Protein AF-A0A7C7CH87-F1 (afdb_monomer)

Structure (mmCIF, N/CA/C/O backbone):
data_AF-A0A7C7CH87-F1
#
_entry.id   AF-A0A7C7CH87-F1
#
loop_
_atom_site.group_PDB
_atom_site.id
_atom_site.type_symbol
_atom_site.label_atom_id
_atom_site.label_alt_id
_atom_site.label_comp_id
_atom_site.label_asym_id
_atom_site.label_entity_id
_atom_site.label_seq_id
_atom_site.pdbx_PDB_ins_code
_atom_site.Cartn_x
_atom_site.Cartn_y
_atom_site.Cartn_z
_atom_site.occupancy
_atom_site.B_iso_or_equiv
_atom_site.auth_seq_id
_atom_site.auth_comp_id
_atom_site.auth_asym_id
_atom_site.auth_atom_id
_atom_site.pdbx_PDB_model_num
ATOM 1 N N . MET A 1 1 ? 17.790 -65.258 -10.636 1.00 42.16 1 MET A N 1
ATOM 2 C CA . MET A 1 1 ? 18.022 -64.183 -9.643 1.00 42.16 1 MET A CA 1
ATOM 3 C C . MET A 1 1 ? 18.691 -62.997 -10.334 1.00 42.16 1 MET A C 1
ATOM 5 O O . MET A 1 1 ? 19.875 -63.076 -10.627 1.00 42.16 1 MET A O 1
ATOM 9 N N . LYS A 1 2 ? 17.950 -61.930 -10.667 1.00 38.91 2 LYS A N 1
ATOM 10 C CA . LYS A 1 2 ? 18.517 -60.692 -11.235 1.00 38.91 2 LYS A CA 1
ATOM 11 C C . LYS A 1 2 ? 18.411 -59.593 -10.176 1.00 38.91 2 LYS A C 1
ATOM 13 O O . LYS A 1 2 ? 17.308 -59.263 -9.758 1.00 38.91 2 LYS A O 1
ATOM 18 N N . LYS A 1 3 ? 19.553 -59.081 -9.706 1.00 49.84 3 LYS A N 1
ATOM 19 C CA . LYS A 1 3 ? 19.627 -57.910 -8.820 1.00 49.84 3 LYS A CA 1
ATOM 20 C C . LYS A 1 3 ? 19.428 -56.664 -9.683 1.00 49.84 3 LYS A C 1
ATOM 22 O O . LYS A 1 3 ? 20.329 -56.296 -10.434 1.00 49.84 3 LYS A O 1
ATOM 27 N N . THR A 1 4 ? 18.257 -56.045 -9.619 1.00 50.91 4 THR A N 1
ATOM 28 C CA . THR A 1 4 ? 17.998 -54.772 -10.298 1.00 50.91 4 THR A CA 1
ATOM 29 C C . THR A 1 4 ? 18.663 -53.663 -9.488 1.00 50.91 4 THR A C 1
ATOM 31 O O . THR A 1 4 ? 18.301 -53.424 -8.338 1.00 50.91 4 THR A O 1
ATOM 34 N N . LYS A 1 5 ? 19.690 -53.025 -10.059 1.00 54.84 5 LYS A N 1
ATOM 35 C CA . LYS A 1 5 ? 20.296 -51.816 -9.494 1.00 54.84 5 LYS A CA 1
ATOM 36 C C . LYS A 1 5 ? 19.242 -50.710 -9.525 1.00 54.84 5 LYS A C 1
ATOM 38 O O . LYS A 1 5 ? 18.715 -50.409 -10.594 1.00 54.84 5 LYS A O 1
ATOM 43 N N . LEU A 1 6 ? 18.936 -50.132 -8.367 1.00 46.44 6 LEU A N 1
ATOM 44 C CA . LEU A 1 6 ? 18.122 -48.925 -8.280 1.00 46.44 6 LEU A CA 1
ATOM 45 C C . LEU A 1 6 ? 18.835 -47.815 -9.086 1.00 46.44 6 LEU A C 1
ATOM 47 O O . LEU A 1 6 ? 20.036 -47.615 -8.875 1.00 46.44 6 LEU A O 1
ATOM 51 N N . PRO A 1 7 ? 18.176 -47.142 -10.044 1.00 47.69 7 PRO A N 1
ATOM 52 C CA . PRO A 1 7 ? 18.834 -46.135 -10.866 1.00 47.69 7 PRO A CA 1
ATOM 53 C C . PRO A 1 7 ? 19.213 -44.924 -10.004 1.00 47.69 7 PRO A C 1
ATOM 55 O O . PRO A 1 7 ? 18.373 -44.355 -9.311 1.00 47.69 7 PRO A O 1
ATOM 58 N N . LEU A 1 8 ? 20.484 -44.518 -10.092 1.00 49.53 8 LEU A N 1
ATOM 59 C CA . LEU A 1 8 ? 21.119 -43.395 -9.381 1.00 49.53 8 LEU A CA 1
ATOM 60 C C . LEU A 1 8 ? 20.347 -42.060 -9.509 1.00 49.53 8 LEU A C 1
ATOM 62 O O . LEU A 1 8 ? 20.481 -41.175 -8.673 1.00 49.53 8 LEU A O 1
ATOM 66 N N . ILE A 1 9 ? 19.490 -41.944 -10.525 1.00 46.78 9 ILE A N 1
ATOM 67 C CA . ILE A 1 9 ? 18.641 -40.779 -10.802 1.00 46.78 9 ILE A CA 1
ATOM 68 C C . ILE A 1 9 ? 17.513 -40.629 -9.760 1.00 46.78 9 ILE A C 1
ATOM 70 O O . ILE A 1 9 ? 17.134 -39.509 -9.431 1.00 46.78 9 ILE A O 1
ATOM 74 N N . LEU A 1 10 ? 17.022 -41.724 -9.164 1.00 38.44 10 LEU A N 1
ATOM 75 C CA . LEU A 1 10 ? 15.921 -41.665 -8.190 1.00 38.44 10 LEU A CA 1
ATOM 76 C C . LEU A 1 10 ? 16.370 -41.129 -6.816 1.00 38.44 10 LEU A C 1
ATOM 78 O O . LEU A 1 10 ? 15.575 -40.534 -6.094 1.00 38.44 10 LEU A O 1
ATOM 82 N N . ALA A 1 11 ? 17.655 -41.273 -6.478 1.00 41.97 11 ALA A N 1
ATOM 83 C CA . ALA A 1 11 ? 18.225 -40.709 -5.253 1.00 41.97 11 ALA A CA 1
ATOM 84 C C . ALA A 1 11 ? 18.410 -39.180 -5.338 1.00 41.97 11 ALA A C 1
ATOM 86 O O . ALA A 1 11 ? 18.339 -38.499 -4.320 1.00 41.97 11 ALA A O 1
ATOM 87 N N . PHE A 1 12 ? 18.591 -38.631 -6.545 1.00 39.59 12 PHE A N 1
ATOM 88 C CA . PHE A 1 12 ? 18.795 -37.192 -6.750 1.00 39.59 12 PHE A CA 1
ATOM 89 C C . PHE A 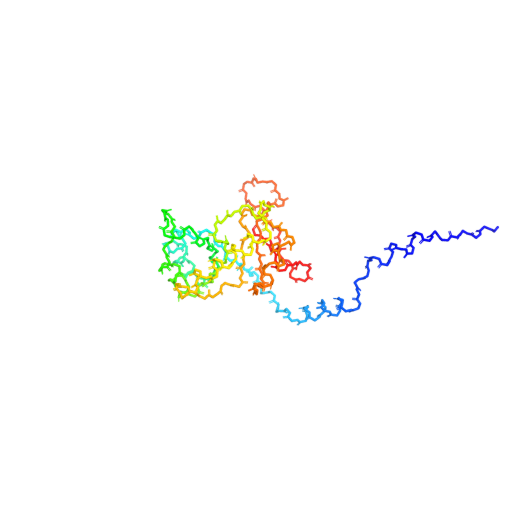1 12 ? 17.487 -36.384 -6.688 1.00 39.59 12 PHE A C 1
ATOM 91 O O . PHE A 1 12 ? 17.498 -35.226 -6.283 1.00 39.59 12 PHE A O 1
ATOM 98 N N . VAL A 1 13 ? 16.348 -37.002 -7.021 1.00 38.12 13 VAL A N 1
ATOM 99 C CA . VAL A 1 13 ? 15.024 -36.352 -6.962 1.00 38.12 13 VAL A CA 1
ATOM 100 C C . VAL A 1 13 ? 14.476 -36.291 -5.528 1.00 38.12 13 VAL A C 1
ATOM 102 O O . VAL A 1 13 ? 13.813 -35.325 -5.167 1.00 38.12 13 VAL A O 1
ATOM 105 N N . MET A 1 14 ? 14.821 -37.254 -4.665 1.00 36.00 14 MET A N 1
ATOM 106 C CA . MET A 1 14 ? 14.420 -37.239 -3.247 1.00 36.00 14 MET A CA 1
ATOM 107 C C . MET A 1 14 ? 15.170 -36.190 -2.406 1.00 36.00 14 MET A C 1
ATOM 109 O O . MET A 1 14 ? 14.671 -35.776 -1.364 1.00 36.00 14 MET A O 1
ATOM 113 N N . ALA A 1 15 ? 16.336 -35.719 -2.863 1.00 40.00 15 ALA A N 1
ATOM 114 C CA . ALA A 1 15 ? 17.114 -34.686 -2.173 1.00 40.00 15 ALA A CA 1
ATOM 115 C C . ALA A 1 15 ? 16.585 -33.255 -2.399 1.00 40.00 15 ALA A C 1
ATOM 117 O O . ALA A 1 15 ? 16.956 -32.347 -1.663 1.00 40.00 15 ALA A O 1
ATOM 118 N N . TYR A 1 16 ? 15.710 -33.045 -3.388 1.00 39.44 16 TYR A N 1
ATOM 119 C CA . TYR A 1 16 ? 15.168 -31.721 -3.724 1.00 39.44 16 TYR A CA 1
ATOM 120 C C . TYR A 1 16 ? 13.834 -31.387 -3.040 1.00 39.44 16 TYR A C 1
ATOM 122 O O . TYR A 1 16 ? 13.317 -30.288 -3.220 1.00 39.44 16 TYR A O 1
ATOM 130 N N . LEU A 1 17 ? 13.279 -32.308 -2.247 1.00 47.75 17 LEU A N 1
ATOM 131 C CA . LEU A 1 17 ? 11.942 -32.179 -1.650 1.00 47.75 17 LEU A CA 1
ATOM 132 C C . LEU A 1 17 ? 11.926 -32.157 -0.118 1.00 47.75 17 LEU A C 1
ATOM 134 O O . LEU A 1 17 ? 10.858 -32.247 0.481 1.00 47.75 17 LEU A O 1
ATOM 138 N N . GLN A 1 18 ? 13.079 -32.000 0.533 1.00 52.28 18 GLN A N 1
ATOM 139 C CA . GLN A 1 18 ? 13.126 -31.769 1.974 1.00 52.28 18 GLN A CA 1
ATOM 140 C C . GLN A 1 18 ? 13.708 -30.387 2.243 1.00 52.28 18 GLN A C 1
ATOM 142 O O . GLN A 1 18 ? 14.873 -30.122 1.948 1.00 52.28 18 GLN A O 1
ATOM 147 N N . ALA A 1 19 ? 12.872 -29.498 2.787 1.00 57.41 19 ALA A N 1
ATOM 148 C CA . ALA A 1 19 ? 13.335 -28.251 3.374 1.00 57.41 19 ALA A CA 1
ATOM 149 C C . ALA A 1 19 ? 14.475 -28.566 4.352 1.00 57.41 19 ALA A C 1
ATOM 151 O O . ALA A 1 19 ? 14.401 -29.536 5.112 1.00 57.41 19 ALA A O 1
ATOM 152 N N . SER A 1 20 ? 15.544 -27.770 4.323 1.00 71.25 20 SER A N 1
ATOM 153 C CA . SER A 1 20 ? 16.646 -27.963 5.265 1.00 71.25 20 SER A CA 1
ATOM 154 C C . SER A 1 20 ? 16.129 -27.843 6.710 1.00 71.25 20 SER A C 1
ATOM 156 O O . SER A 1 20 ? 15.155 -27.124 6.946 1.00 71.25 20 SER A O 1
ATOM 158 N N . PRO A 1 21 ? 16.773 -28.481 7.702 1.00 71.25 21 PRO A N 1
ATOM 159 C CA . PRO A 1 21 ? 16.355 -28.386 9.104 1.00 71.25 21 PRO A CA 1
ATOM 160 C C . PRO A 1 21 ? 16.188 -26.938 9.592 1.00 71.25 21 PRO A C 1
ATOM 162 O O . PRO A 1 21 ? 15.272 -26.643 10.350 1.00 71.25 21 PRO A O 1
ATOM 165 N N . ALA A 1 22 ? 17.014 -26.017 9.083 1.00 65.69 22 ALA A N 1
ATOM 166 C CA . ALA A 1 22 ? 16.913 -24.587 9.362 1.00 65.69 22 ALA A CA 1
ATOM 167 C C . ALA A 1 22 ? 15.650 -23.939 8.763 1.00 65.69 22 ALA A C 1
ATOM 169 O O . ALA A 1 22 ? 15.033 -23.092 9.401 1.00 65.69 22 ALA A O 1
ATOM 170 N N . GLN A 1 23 ? 15.237 -24.344 7.558 1.00 61.28 23 GLN A N 1
ATOM 171 C CA . GLN A 1 23 ? 13.994 -23.872 6.935 1.00 61.28 23 GLN A CA 1
ATOM 172 C C . GLN A 1 23 ? 12.760 -24.442 7.641 1.00 61.28 23 GLN A C 1
ATOM 174 O O . GLN A 1 23 ? 11.804 -23.709 7.871 1.00 61.28 23 GLN A O 1
ATOM 179 N N . ALA A 1 24 ? 12.798 -25.720 8.030 1.00 61.78 24 ALA A N 1
ATOM 180 C CA . ALA A 1 24 ? 11.724 -26.347 8.797 1.00 61.78 24 ALA A CA 1
ATOM 181 C C . ALA A 1 24 ? 11.551 -25.680 10.172 1.00 61.78 24 ALA A C 1
ATOM 183 O O . ALA A 1 24 ? 10.433 -25.338 10.546 1.00 61.78 24 ALA A O 1
ATOM 184 N N . GLN A 1 25 ? 12.653 -25.411 10.879 1.00 62.66 25 GLN A N 1
ATOM 185 C CA . GLN A 1 25 ? 12.626 -24.714 12.165 1.00 62.66 25 GLN A CA 1
ATOM 186 C C . GLN A 1 25 ? 12.144 -23.261 12.029 1.00 62.66 25 GLN A C 1
ATOM 188 O O . GLN A 1 25 ? 11.299 -22.829 12.807 1.00 62.66 25 GLN A O 1
ATOM 193 N N . ALA A 1 26 ? 12.615 -22.517 11.021 1.00 62.78 26 ALA A N 1
ATOM 194 C CA . ALA A 1 26 ? 12.157 -21.149 10.769 1.00 62.78 26 ALA A CA 1
ATOM 195 C C . ALA A 1 26 ? 10.657 -21.091 10.431 1.00 62.78 26 ALA A C 1
ATOM 197 O O . ALA A 1 26 ? 9.952 -20.179 10.864 1.00 62.78 26 ALA A O 1
ATOM 198 N N . GLN A 1 27 ? 10.149 -22.078 9.690 1.00 58.97 27 GLN A N 1
ATOM 199 C CA . GLN A 1 27 ? 8.726 -22.188 9.384 1.00 58.97 27 GLN A CA 1
ATOM 200 C C . GLN A 1 27 ? 7.904 -22.574 10.619 1.00 58.97 27 GLN A C 1
ATOM 202 O O . GLN A 1 27 ? 6.835 -22.010 10.833 1.00 58.97 27 GLN A O 1
ATOM 207 N N . GLU A 1 28 ? 8.414 -23.459 11.475 1.00 61.34 28 GLU A N 1
ATOM 208 C CA . GLU A 1 28 ? 7.763 -23.827 12.734 1.00 61.34 28 GLU A CA 1
ATOM 209 C C . GLU A 1 28 ? 7.730 -22.659 13.739 1.00 61.34 28 GLU A C 1
ATOM 211 O O . GLU A 1 28 ? 6.712 -22.434 14.394 1.00 61.34 28 GLU A O 1
ATOM 216 N N . GLU A 1 29 ? 8.801 -21.866 13.838 1.00 64.75 29 GLU A N 1
ATOM 217 C CA . GLU A 1 29 ? 8.832 -20.648 14.660 1.00 64.75 29 GLU A CA 1
ATOM 218 C C . GLU A 1 29 ? 7.897 -19.563 14.113 1.00 64.75 29 GLU A C 1
ATOM 220 O O . GLU A 1 29 ? 7.154 -18.948 14.883 1.00 64.75 29 GLU A O 1
ATOM 225 N N . LYS A 1 30 ? 7.850 -19.379 12.785 1.00 66.06 30 LYS A N 1
ATOM 226 C CA . LYS A 1 30 ? 6.864 -18.505 12.131 1.00 66.06 30 LYS A CA 1
ATOM 227 C C . LYS A 1 30 ? 5.440 -18.945 12.482 1.00 66.06 30 LYS A C 1
ATOM 229 O O . LYS A 1 30 ? 4.626 -18.106 12.852 1.00 66.06 30 LYS A O 1
ATOM 234 N N . GLN A 1 31 ? 5.162 -20.250 12.440 1.00 61.56 31 GLN A N 1
ATOM 235 C CA . GLN A 1 31 ? 3.856 -20.830 12.763 1.00 61.56 31 GLN A CA 1
ATOM 236 C C . GLN A 1 31 ? 3.458 -20.624 14.235 1.00 61.56 31 GLN A C 1
ATOM 238 O O . GLN A 1 31 ? 2.291 -20.354 14.517 1.00 61.56 31 GLN A O 1
ATOM 243 N N . LYS A 1 32 ? 4.412 -20.742 15.171 1.00 66.38 32 LYS A N 1
ATOM 244 C CA . LYS A 1 32 ? 4.184 -20.561 16.618 1.00 66.38 32 LYS A CA 1
ATOM 245 C C . LYS A 1 32 ? 3.830 -19.121 17.000 1.00 66.38 32 LYS A C 1
ATOM 247 O O . LYS A 1 32 ? 3.174 -18.924 18.018 1.00 66.38 32 LYS A O 1
ATOM 252 N N . ASN A 1 33 ? 4.216 -18.145 16.179 1.00 75.50 33 ASN A N 1
ATOM 253 C CA . ASN A 1 33 ? 3.981 -16.722 16.431 1.00 75.50 33 ASN A CA 1
ATOM 254 C C . ASN A 1 33 ? 2.712 -16.164 15.761 1.00 75.50 33 ASN A C 1
ATOM 256 O O . ASN A 1 33 ? 2.423 -14.977 15.912 1.00 75.50 33 ASN A O 1
ATOM 260 N N . LEU A 1 34 ? 1.944 -16.981 15.028 1.00 80.12 34 LEU A N 1
ATOM 261 C CA . LEU A 1 34 ? 0.688 -16.530 14.429 1.00 80.12 34 LEU A CA 1
ATOM 262 C C . LEU A 1 34 ? -0.437 -16.520 15.465 1.00 80.12 34 LEU A C 1
ATOM 264 O O . LEU A 1 34 ? -0.713 -17.524 16.122 1.00 80.12 34 LEU A O 1
ATOM 268 N N . LEU A 1 35 ? -1.135 -15.391 15.556 1.00 83.31 35 LEU A N 1
ATOM 269 C CA . LEU A 1 35 ? -2.390 -15.311 16.295 1.00 83.31 35 LEU A CA 1
ATOM 270 C C . LEU A 1 35 ? -3.484 -16.108 15.561 1.00 83.31 35 LEU A C 1
ATOM 272 O O . LEU A 1 35 ? -3.463 -16.192 14.329 1.00 83.31 35 LEU A O 1
ATOM 276 N N . PRO A 1 36 ? -4.454 -16.694 16.287 1.00 84.69 36 PRO A N 1
ATOM 277 C CA . PRO A 1 36 ? -5.611 -17.310 15.652 1.00 84.69 36 PRO A CA 1
ATOM 278 C C . PRO A 1 36 ? -6.384 -16.258 14.848 1.00 84.69 36 PRO A C 1
ATOM 280 O O . PRO A 1 36 ? -6.648 -15.164 15.347 1.00 84.69 36 PRO A O 1
ATOM 283 N N . ILE A 1 37 ? -6.760 -16.599 13.612 1.00 83.69 37 ILE A N 1
ATOM 284 C CA . ILE A 1 37 ? -7.651 -15.760 12.804 1.00 83.69 37 ILE A CA 1
ATOM 285 C C . ILE A 1 37 ? -9.038 -15.800 13.459 1.00 83.69 37 ILE A C 1
ATOM 287 O O . ILE A 1 37 ? -9.578 -16.897 13.623 1.00 83.69 37 ILE A O 1
ATOM 291 N N . PRO A 1 38 ? -9.623 -14.653 13.844 1.00 87.12 38 PRO A N 1
ATOM 292 C CA . PRO A 1 38 ? -10.972 -14.618 14.388 1.00 87.12 38 PRO A CA 1
ATOM 293 C C . PRO A 1 38 ? -12.008 -15.159 13.400 1.00 87.12 38 PRO A C 1
ATOM 295 O O . PRO A 1 38 ? -11.918 -14.924 12.191 1.00 87.12 38 PRO A O 1
ATOM 298 N N . ASP A 1 39 ? -13.037 -15.822 13.926 1.00 85.81 39 ASP A N 1
ATOM 299 C CA . ASP A 1 39 ? -14.167 -16.271 13.117 1.00 85.81 39 ASP A CA 1
ATOM 300 C C . ASP A 1 39 ? -14.799 -15.092 12.369 1.00 85.81 39 ASP A C 1
ATOM 302 O O . ASP A 1 39 ? -15.109 -14.054 12.958 1.00 85.81 39 ASP A O 1
ATOM 306 N N . LYS A 1 40 ? -15.036 -15.283 11.064 1.00 83.50 40 LYS A N 1
ATOM 307 C CA . LYS A 1 40 ? -15.656 -14.289 10.169 1.00 83.50 40 LYS A CA 1
ATOM 308 C C . LYS A 1 40 ? -14.872 -12.972 10.064 1.00 83.50 40 LYS A C 1
ATOM 310 O O . LYS A 1 40 ? -15.474 -11.927 9.812 1.00 83.50 40 LYS A O 1
ATOM 315 N N . LEU A 1 41 ? -13.548 -13.007 10.240 1.00 86.44 41 LEU A N 1
ATOM 316 C CA . LEU A 1 41 ? -12.699 -11.857 9.940 1.00 86.44 41 LEU A CA 1
ATOM 317 C C . LEU A 1 41 ? -12.836 -11.471 8.460 1.00 86.44 41 LEU A C 1
ATOM 319 O O . LEU A 1 41 ? -12.702 -12.311 7.573 1.00 86.44 41 LEU A O 1
ATOM 323 N N . VAL A 1 42 ? -13.049 -10.181 8.215 1.00 87.69 42 VAL A N 1
ATOM 324 C CA . VAL A 1 42 ? -12.972 -9.563 6.890 1.00 87.69 42 VAL A CA 1
ATOM 325 C C . VAL A 1 42 ? -11.969 -8.418 6.941 1.00 87.69 42 VAL A C 1
ATOM 327 O O . VAL A 1 42 ? -11.924 -7.676 7.923 1.00 87.69 42 VAL A O 1
ATOM 330 N N . VAL A 1 43 ? -11.168 -8.279 5.888 1.00 90.88 43 VAL A N 1
ATOM 331 C CA . VAL A 1 43 ? -10.262 -7.143 5.697 1.00 90.88 43 VAL A CA 1
ATOM 332 C C . VAL A 1 43 ? -10.813 -6.321 4.542 1.00 90.88 43 VAL A C 1
ATOM 334 O O . VAL A 1 43 ? -11.048 -6.854 3.461 1.00 90.88 43 VAL A O 1
ATOM 337 N N . LEU A 1 44 ? -11.079 -5.042 4.793 1.00 95.62 44 LEU A N 1
ATOM 338 C CA . LEU A 1 44 ? -11.642 -4.125 3.807 1.00 95.62 44 LEU A CA 1
ATOM 339 C C . LEU A 1 44 ? -10.523 -3.240 3.274 1.00 95.62 44 LEU A C 1
ATOM 341 O O . LEU A 1 44 ? -9.866 -2.543 4.049 1.00 95.62 44 LEU A O 1
ATOM 345 N N . THR A 1 45 ? -10.315 -3.273 1.963 1.00 96.00 45 THR A N 1
ATOM 346 C CA . THR A 1 45 ? -9.248 -2.515 1.312 1.00 96.00 45 THR A CA 1
ATOM 347 C C . THR A 1 45 ? -9.785 -1.743 0.120 1.00 96.00 45 THR A C 1
ATOM 349 O O . THR A 1 45 ? -10.640 -2.249 -0.605 1.00 96.00 45 THR A O 1
ATOM 352 N N . PHE A 1 46 ? -9.272 -0.537 -0.090 1.00 97.88 46 PHE A N 1
ATOM 353 C CA . PHE A 1 46 ? -9.671 0.352 -1.179 1.00 97.88 46 PHE A CA 1
ATOM 354 C C . PHE A 1 46 ? -8.427 0.927 -1.836 1.00 97.88 46 PHE A C 1
ATOM 356 O O . PHE A 1 46 ? -7.471 1.257 -1.136 1.00 97.88 46 PHE A O 1
ATOM 363 N N . ASP A 1 47 ? -8.451 1.060 -3.155 1.00 97.81 47 ASP A N 1
ATOM 364 C CA . ASP A 1 47 ? -7.270 1.422 -3.933 1.00 97.81 47 ASP A CA 1
ATOM 365 C C . ASP A 1 47 ? -7.352 2.833 -4.509 1.00 97.81 47 ASP A C 1
ATOM 367 O O . ASP A 1 47 ? -8.415 3.451 -4.597 1.00 97.81 47 ASP A O 1
ATOM 371 N N . ASP A 1 48 ? -6.197 3.299 -4.970 1.00 98.06 48 ASP A N 1
ATOM 372 C CA . ASP A 1 48 ? -5.955 4.486 -5.785 1.00 98.06 48 ASP A CA 1
ATOM 373 C C . ASP A 1 48 ? -6.087 5.853 -5.105 1.00 98.06 48 ASP A C 1
ATOM 375 O O . ASP A 1 48 ? -5.579 6.840 -5.645 1.00 98.06 48 ASP A O 1
ATOM 379 N N . GLY A 1 49 ? -6.747 5.953 -3.950 1.00 98.25 49 GLY A N 1
ATOM 380 C CA . GLY A 1 49 ? -6.973 7.232 -3.267 1.00 98.25 49 GLY A CA 1
ATOM 381 C C . GLY A 1 49 ? -8.027 8.094 -3.967 1.00 98.25 49 GLY A C 1
ATOM 382 O O . GLY A 1 49 ? -7.773 9.236 -4.368 1.00 98.25 49 GLY A O 1
ATOM 383 N N . ASN A 1 50 ? -9.224 7.540 -4.136 1.00 98.69 50 ASN A N 1
ATOM 384 C CA . ASN A 1 50 ? -10.373 8.213 -4.738 1.00 98.69 50 ASN A CA 1
ATOM 385 C C . ASN A 1 50 ? -11.024 9.194 -3.752 1.00 98.69 50 ASN A C 1
ATOM 387 O O . ASN A 1 50 ? -11.102 8.924 -2.559 1.00 98.69 50 ASN A O 1
ATOM 391 N N . VAL A 1 51 ? -11.609 10.300 -4.229 1.00 98.44 51 VAL A N 1
ATOM 392 C CA . VAL A 1 51 ? -12.364 11.227 -3.346 1.00 98.44 51 VAL A CA 1
ATOM 393 C C . VAL A 1 51 ? -13.507 10.523 -2.595 1.00 98.44 51 VAL A C 1
ATOM 395 O O . VAL A 1 51 ? -13.855 10.907 -1.473 1.00 98.44 51 VAL A O 1
ATOM 398 N N . SER A 1 52 ? -14.088 9.471 -3.180 1.00 98.62 52 SER A N 1
ATOM 399 C CA . SER A 1 52 ? -15.112 8.637 -2.537 1.00 98.62 52 SER A CA 1
ATOM 400 C C . SER A 1 52 ? -14.620 7.948 -1.265 1.00 98.62 52 SER A C 1
ATOM 402 O O . SER A 1 52 ? -15.433 7.695 -0.377 1.00 98.62 52 SER A O 1
ATOM 404 N N . ASP A 1 53 ? -13.316 7.691 -1.146 1.00 98.62 53 ASP A N 1
ATOM 405 C CA . ASP A 1 53 ? -12.721 6.994 -0.004 1.00 98.62 53 ASP A CA 1
ATOM 406 C C . ASP A 1 53 ? -12.976 7.767 1.290 1.00 98.62 53 ASP A C 1
ATOM 408 O O . ASP A 1 53 ? -13.432 7.196 2.280 1.00 98.62 53 ASP A O 1
ATOM 412 N N . LEU A 1 54 ? -12.800 9.090 1.253 1.00 98.62 54 LEU A N 1
ATOM 413 C CA . LEU A 1 54 ? -13.108 9.963 2.383 1.00 98.62 54 LEU A CA 1
ATOM 414 C C . LEU A 1 54 ? -14.580 10.386 2.422 1.00 98.62 54 LEU A C 1
ATOM 416 O O . LEU A 1 54 ? -15.184 10.418 3.489 1.00 98.62 54 LEU A O 1
ATOM 420 N N . THR A 1 55 ? -15.176 10.737 1.282 1.00 98.31 55 THR A N 1
ATOM 421 C CA . THR A 1 55 ? -16.510 11.373 1.272 1.00 98.31 55 THR A CA 1
ATOM 422 C C . THR A 1 55 ? -17.668 10.391 1.440 1.00 98.31 55 THR A C 1
ATOM 424 O O . THR A 1 55 ? -18.748 10.789 1.869 1.00 98.31 55 THR A O 1
ATOM 427 N N . THR A 1 56 ? -17.459 9.116 1.107 1.00 98.56 56 THR A N 1
ATOM 428 C CA . THR A 1 56 ? -18.502 8.080 1.122 1.00 98.56 56 THR A CA 1
ATOM 429 C C . THR A 1 56 ? -18.087 6.882 1.970 1.00 98.56 56 THR A C 1
ATOM 431 O O . THR A 1 56 ? -18.790 6.522 2.915 1.00 98.56 56 THR A O 1
ATOM 434 N N . THR A 1 57 ? -16.938 6.279 1.666 1.00 98.62 57 THR A N 1
ATOM 435 C CA . THR A 1 57 ? -16.515 5.000 2.245 1.00 98.62 57 THR A CA 1
ATOM 436 C C . THR A 1 57 ? -16.185 5.121 3.732 1.00 98.62 57 THR A C 1
ATOM 438 O O . THR A 1 57 ? -16.796 4.432 4.552 1.00 98.62 57 THR A O 1
ATOM 441 N N . ALA A 1 58 ? -15.277 6.024 4.110 1.00 98.62 58 ALA A N 1
ATOM 442 C CA . ALA A 1 58 ? -14.866 6.227 5.498 1.00 98.62 58 ALA A CA 1
ATOM 443 C C . ALA A 1 58 ? -16.049 6.503 6.456 1.00 98.62 58 ALA A C 1
ATOM 445 O O . ALA A 1 58 ? -16.145 5.812 7.475 1.00 98.62 58 ALA A O 1
ATOM 446 N N . PRO A 1 59 ? -17.013 7.398 6.145 1.00 98.56 59 PRO A N 1
ATOM 447 C CA . PRO A 1 59 ? -18.200 7.605 6.975 1.00 98.56 59 PRO A CA 1
ATOM 448 C C . PRO A 1 59 ? -19.024 6.334 7.208 1.00 98.56 59 PRO A C 1
ATOM 450 O O . PRO A 1 59 ? -19.475 6.090 8.330 1.00 98.56 59 PRO A O 1
ATOM 453 N N . ILE A 1 60 ? -19.209 5.505 6.175 1.00 98.62 60 ILE A N 1
ATOM 454 C CA . ILE A 1 60 ? -19.948 4.240 6.282 1.00 98.62 60 ILE A CA 1
ATOM 455 C C . ILE A 1 60 ? -19.186 3.266 7.185 1.00 98.62 60 ILE A C 1
ATOM 457 O O . ILE A 1 60 ? -19.770 2.711 8.117 1.00 98.62 60 ILE A O 1
ATOM 461 N N . LEU A 1 61 ? -17.881 3.103 6.966 1.00 98.44 61 LEU A N 1
ATOM 462 C CA . LEU A 1 61 ? -17.039 2.231 7.786 1.00 98.44 61 LEU A CA 1
ATOM 463 C C . LEU A 1 61 ? -17.071 2.648 9.260 1.00 98.44 61 LEU A C 1
ATOM 465 O O . LEU A 1 61 ? -17.361 1.819 10.123 1.00 98.44 61 LEU A O 1
ATOM 469 N N . LYS A 1 62 ? -16.882 3.942 9.552 1.00 97.94 62 LYS A N 1
ATOM 470 C CA . LYS A 1 62 ? -16.942 4.479 10.921 1.00 97.94 62 LYS A CA 1
ATOM 471 C C . LYS A 1 62 ? -18.308 4.256 11.558 1.00 97.94 62 LYS A C 1
ATOM 473 O O . LYS A 1 62 ? -18.366 3.815 12.704 1.00 97.94 62 LYS A O 1
ATOM 478 N N . LYS A 1 63 ? -19.400 4.511 10.827 1.00 98.12 63 LYS A N 1
ATOM 479 C CA . LYS A 1 63 ? -20.774 4.293 11.311 1.00 98.12 63 LYS A CA 1
ATOM 480 C C . LYS A 1 63 ? -21.007 2.848 11.758 1.00 98.12 63 LYS A C 1
ATOM 482 O O . LYS A 1 63 ? -21.757 2.621 12.703 1.00 98.12 63 LYS A O 1
ATOM 487 N N . HIS A 1 64 ? -20.375 1.891 11.087 1.00 97.50 64 HIS A N 1
ATOM 488 C CA . HIS A 1 64 ? -20.509 0.465 11.377 1.00 97.50 64 HIS A CA 1
ATOM 489 C C . HIS A 1 64 ? -19.366 -0.112 12.230 1.00 97.50 64 HIS A C 1
ATOM 491 O O . HIS A 1 64 ? -19.378 -1.303 12.523 1.00 97.50 64 HIS A O 1
ATOM 497 N N . GLY A 1 65 ? -18.410 0.715 12.668 1.00 96.00 65 GLY A N 1
ATOM 498 C CA . GLY A 1 65 ? -17.293 0.290 13.514 1.00 96.00 65 GLY A CA 1
ATOM 499 C C . GLY A 1 65 ? -16.222 -0.536 12.793 1.00 96.00 65 GLY A C 1
ATOM 500 O O . GLY A 1 65 ? -15.457 -1.231 13.457 1.00 96.00 65 GLY A O 1
ATOM 501 N N . PHE A 1 66 ? -16.156 -0.475 11.461 1.00 97.00 66 PHE A N 1
ATOM 502 C CA . PHE A 1 66 ? -15.133 -1.169 10.680 1.00 97.00 66 PHE A CA 1
ATOM 503 C C . PHE A 1 66 ? -13.843 -0.350 10.568 1.00 97.00 66 PHE A C 1
ATOM 505 O O . PHE A 1 66 ? -13.872 0.870 10.395 1.00 97.00 66 PHE A O 1
ATOM 512 N N . GLY A 1 67 ? -12.711 -1.053 10.613 1.00 96.88 67 GLY A N 1
ATOM 513 C CA . GLY A 1 67 ? -11.441 -0.566 10.078 1.00 96.88 67 GLY A CA 1
ATOM 514 C C . GLY A 1 67 ? -11.326 -0.858 8.579 1.00 96.88 67 GLY A C 1
ATOM 515 O O . GLY A 1 67 ? -12.126 -1.610 8.022 1.00 96.88 67 GLY A O 1
ATOM 516 N N . ALA A 1 68 ? -10.326 -0.263 7.938 1.00 98.25 68 ALA A N 1
ATOM 517 C CA . ALA A 1 68 ? -9.976 -0.510 6.544 1.00 98.25 68 ALA A CA 1
ATOM 518 C C . ALA A 1 68 ? -8.551 -0.030 6.252 1.00 98.25 68 ALA A C 1
ATOM 520 O O . ALA A 1 68 ? -8.002 0.791 6.999 1.00 98.25 68 ALA A O 1
ATOM 521 N N . THR A 1 69 ? -8.015 -0.505 5.132 1.00 98.56 69 THR A N 1
ATOM 522 C CA . THR A 1 69 ? -6.761 -0.034 4.542 1.00 98.56 69 THR A CA 1
ATOM 523 C C . THR A 1 69 ? -7.061 0.707 3.242 1.00 98.56 69 THR A C 1
ATOM 525 O O . THR A 1 69 ? -7.717 0.169 2.351 1.00 98.56 69 THR A O 1
ATOM 528 N N . PHE A 1 70 ? -6.578 1.940 3.121 1.00 98.75 70 PHE A N 1
ATOM 529 C CA . PHE A 1 70 ? -6.625 2.713 1.882 1.00 98.75 70 PHE A CA 1
ATOM 530 C C . PHE A 1 70 ? -5.239 2.678 1.234 1.00 98.75 70 PHE A C 1
ATOM 532 O O . PHE A 1 70 ? -4.290 3.266 1.755 1.00 98.75 70 PHE A O 1
ATOM 539 N N . TYR A 1 71 ? -5.109 1.956 0.124 1.00 98.69 71 TYR A N 1
ATOM 540 C CA . TYR A 1 71 ? -3.890 1.873 -0.671 1.00 98.69 71 TYR A CA 1
ATOM 541 C C . TYR A 1 71 ? -3.804 3.076 -1.607 1.00 98.69 71 TYR A C 1
ATOM 543 O O . TYR A 1 71 ? -4.602 3.225 -2.528 1.00 98.69 71 TYR A O 1
ATOM 551 N N . ILE A 1 72 ? -2.830 3.950 -1.367 1.00 98.75 72 ILE 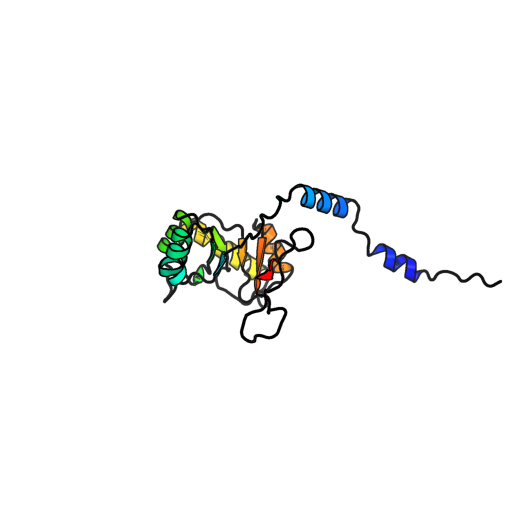A N 1
ATOM 552 C CA . ILE A 1 72 ? -2.722 5.238 -2.056 1.00 98.75 72 ILE A CA 1
ATOM 553 C C . ILE A 1 72 ? -1.692 5.169 -3.186 1.00 98.75 72 ILE A C 1
ATOM 555 O O . ILE A 1 72 ? -0.573 4.701 -2.987 1.00 98.75 72 ILE A O 1
ATOM 559 N N . THR A 1 73 ? -2.036 5.710 -4.356 1.00 98.75 73 THR A N 1
ATOM 560 C CA . THR A 1 73 ? -1.066 6.016 -5.418 1.00 98.75 73 THR A CA 1
ATOM 561 C C . THR A 1 73 ? -0.582 7.453 -5.231 1.00 98.75 73 THR A C 1
ATOM 563 O O . THR A 1 73 ? -1.285 8.397 -5.596 1.00 98.75 73 THR A O 1
ATOM 566 N N . SER A 1 74 ? 0.598 7.656 -4.637 1.00 98.56 74 SER A N 1
ATOM 567 C CA . SER A 1 74 ? 1.004 8.991 -4.149 1.00 98.56 74 SER A CA 1
ATOM 568 C C . SER A 1 74 ? 1.075 10.065 -5.243 1.00 98.56 74 SER A C 1
ATOM 570 O O . SER A 1 74 ? 0.719 11.214 -5.000 1.00 98.56 74 SER A O 1
ATOM 572 N N . GLY A 1 75 ? 1.467 9.700 -6.462 1.00 98.38 75 GLY A N 1
ATOM 573 C CA . GLY A 1 75 ? 1.548 10.591 -7.620 1.00 98.38 75 GLY A CA 1
ATOM 574 C C . GLY A 1 75 ? 0.198 10.970 -8.235 1.00 98.38 75 GLY A C 1
ATOM 575 O O . GLY A 1 75 ? 0.164 11.812 -9.129 1.00 98.38 75 GLY A O 1
ATOM 576 N N . TRP A 1 76 ? -0.909 10.368 -7.790 1.00 98.50 76 TRP A N 1
ATOM 577 C CA . TRP A 1 76 ? -2.264 10.746 -8.210 1.00 98.50 76 TRP A CA 1
ATOM 578 C C . TRP A 1 76 ? -2.937 11.722 -7.239 1.00 98.50 76 TRP A C 1
ATOM 580 O O . TRP A 1 76 ? -3.876 12.420 -7.626 1.00 98.50 76 TRP A O 1
ATOM 590 N N . ILE A 1 77 ? -2.462 11.793 -5.994 1.00 98.50 77 ILE A N 1
ATOM 591 C CA . ILE A 1 77 ? -3.023 12.658 -4.954 1.00 98.50 77 ILE A CA 1
ATOM 592 C C . ILE A 1 77 ? -2.886 14.137 -5.348 1.00 98.50 77 ILE A C 1
ATOM 594 O O . ILE A 1 77 ? -1.848 14.583 -5.830 1.00 98.50 77 ILE A O 1
ATOM 598 N N . GLY A 1 78 ? -3.965 14.899 -5.159 1.00 97.75 78 GLY A N 1
ATOM 599 C CA . GLY A 1 78 ? -4.126 16.277 -5.632 1.00 97.75 78 GLY A CA 1
ATOM 600 C C . GLY A 1 78 ? -4.656 16.395 -7.068 1.00 97.75 78 GLY A C 1
ATOM 601 O O . GLY A 1 78 ? -4.949 17.502 -7.519 1.00 97.75 78 GLY A O 1
ATOM 602 N N . GLY A 1 79 ? -4.800 15.277 -7.788 1.00 97.44 79 GLY A N 1
ATOM 603 C CA . GLY A 1 79 ? -5.402 15.223 -9.119 1.00 97.44 79 GLY A CA 1
ATOM 604 C C . GLY A 1 79 ? -6.936 15.251 -9.114 1.00 97.44 79 GLY A C 1
ATOM 605 O O . GLY A 1 79 ? -7.597 15.104 -8.087 1.00 97.44 79 GLY A O 1
ATOM 606 N N . ALA A 1 80 ? -7.532 15.405 -10.299 1.00 97.06 80 ALA A N 1
ATOM 607 C CA . ALA A 1 80 ? -8.986 15.394 -10.455 1.00 97.06 80 ALA A CA 1
ATOM 608 C C . ALA A 1 80 ? -9.591 14.044 -10.024 1.00 97.06 80 ALA A C 1
ATOM 610 O O . ALA A 1 80 ? -9.155 12.988 -10.478 1.00 97.06 80 ALA A O 1
ATOM 611 N N . GLY A 1 81 ? -10.606 14.082 -9.153 1.00 97.75 81 GLY A N 1
ATOM 612 C CA . GLY A 1 81 ? -11.262 12.879 -8.621 1.00 97.75 81 GLY A CA 1
ATOM 613 C C . GLY A 1 81 ? -10.434 12.097 -7.593 1.00 97.75 81 GLY A C 1
ATOM 614 O O . GLY A 1 81 ? -10.891 11.062 -7.103 1.00 97.75 81 GLY A O 1
ATOM 615 N N . ARG A 1 82 ? -9.251 12.597 -7.225 1.00 98.44 82 ARG A N 1
ATOM 616 C CA . ARG A 1 82 ? -8.357 12.001 -6.228 1.00 98.44 82 ARG A CA 1
ATOM 617 C C . ARG A 1 82 ? -8.365 12.815 -4.942 1.00 98.44 82 ARG A C 1
ATOM 619 O O . ARG A 1 82 ? -8.692 14.001 -4.951 1.00 98.44 82 ARG A O 1
ATOM 626 N N . LEU A 1 83 ? -8.029 12.164 -3.836 1.00 98.75 83 LEU A N 1
ATOM 627 C CA . LEU A 1 83 ? -7.875 12.840 -2.549 1.00 98.75 83 LEU A CA 1
ATOM 628 C C . LEU A 1 83 ? -6.790 13.920 -2.629 1.00 98.75 83 LEU A C 1
ATOM 630 O O . LEU A 1 83 ? -5.878 13.827 -3.450 1.00 98.75 83 LEU A O 1
ATOM 634 N N . THR A 1 84 ? -6.843 14.910 -1.741 1.00 98.81 84 THR A N 1
ATOM 635 C CA . THR A 1 84 ? -5.677 15.743 -1.408 1.00 98.81 84 THR A CA 1
ATOM 636 C C . THR A 1 84 ? -4.853 15.091 -0.297 1.00 98.81 84 THR A C 1
ATOM 638 O O . THR A 1 84 ? -5.332 14.200 0.406 1.00 98.81 84 THR A O 1
ATOM 641 N N . TRP A 1 85 ? -3.616 15.539 -0.086 1.00 98.62 85 TRP A N 1
ATOM 642 C CA . TRP A 1 85 ? -2.791 15.010 1.004 1.00 98.62 85 TRP A CA 1
ATOM 643 C C . TRP A 1 85 ? -3.368 15.314 2.390 1.00 98.62 85 TRP A C 1
ATOM 645 O O . TRP A 1 85 ? -3.245 14.492 3.296 1.00 98.62 85 TRP A O 1
ATOM 655 N N . GLU A 1 86 ? -4.056 16.444 2.552 1.00 98.75 86 GLU A N 1
ATOM 656 C CA . GLU A 1 86 ? -4.801 16.770 3.771 1.00 98.75 86 GLU A CA 1
ATOM 657 C C . GLU A 1 86 ? -5.916 15.749 4.020 1.00 98.75 86 GLU A C 1
ATOM 659 O O . GLU A 1 86 ? -6.099 15.308 5.150 1.00 98.75 86 GLU A O 1
ATOM 664 N N . GLN A 1 87 ? -6.609 15.319 2.964 1.00 98.81 87 GLN A N 1
ATOM 665 C CA . GLN A 1 87 ? -7.656 14.300 3.044 1.00 98.81 87 GLN A CA 1
ATOM 666 C C . GLN A 1 87 ? -7.093 12.899 3.325 1.00 98.81 87 GLN A C 1
ATOM 668 O O . GLN A 1 87 ? -7.681 12.149 4.101 1.00 98.81 87 GLN A O 1
ATOM 673 N N . VAL A 1 88 ? -5.931 12.543 2.762 1.00 98.88 88 VAL A N 1
ATOM 674 C CA . VAL A 1 88 ? -5.237 11.289 3.118 1.00 98.88 88 VAL A CA 1
ATOM 675 C C . VAL A 1 88 ? -4.818 11.311 4.592 1.00 98.88 88 VAL A C 1
ATOM 677 O O . VAL A 1 88 ? -5.022 10.336 5.313 1.00 98.88 88 VAL A O 1
ATOM 680 N N . LYS A 1 89 ? -4.290 12.440 5.076 1.00 98.69 89 LYS A N 1
ATOM 681 C CA . LYS A 1 89 ? -3.957 12.624 6.493 1.00 98.69 89 LYS A CA 1
ATOM 682 C C . LYS A 1 89 ? -5.190 12.565 7.392 1.00 98.69 89 LYS A C 1
ATOM 684 O O . LYS A 1 89 ? -5.105 12.082 8.517 1.00 98.69 89 LYS A O 1
ATOM 689 N N . GLU A 1 90 ? -6.336 13.032 6.910 1.00 98.62 90 GLU A N 1
ATOM 690 C CA . GLU A 1 90 ? -7.601 12.905 7.626 1.00 98.62 90 GLU A CA 1
ATOM 691 C C . GLU A 1 90 ? -8.019 11.435 7.773 1.00 98.62 90 GLU A C 1
ATOM 693 O O . GLU A 1 90 ? -8.356 11.017 8.880 1.00 98.62 90 GLU A O 1
ATOM 698 N N . LEU A 1 91 ? -7.929 10.628 6.708 1.00 98.69 91 LEU A N 1
ATOM 699 C CA . LEU A 1 91 ? -8.164 9.179 6.788 1.00 98.69 91 LEU A CA 1
ATOM 700 C C . LEU A 1 91 ? -7.234 8.514 7.816 1.00 98.69 91 LEU A C 1
ATOM 702 O O . LEU A 1 91 ? -7.698 7.740 8.658 1.00 98.69 91 LEU A O 1
ATOM 706 N N . ASP A 1 92 ? -5.946 8.870 7.794 1.00 98.50 92 ASP A N 1
ATOM 707 C CA . ASP A 1 92 ? -4.952 8.393 8.760 1.00 98.50 92 ASP A CA 1
ATOM 708 C C . ASP A 1 92 ? -5.346 8.758 10.205 1.00 98.50 92 ASP A C 1
ATOM 710 O O . ASP A 1 92 ? -5.401 7.899 11.088 1.00 98.50 92 ASP A O 1
ATOM 714 N N . ALA A 1 93 ? -5.717 10.020 10.442 1.00 98.19 93 ALA A N 1
ATOM 715 C CA . ALA A 1 93 ? -6.137 10.526 11.748 1.00 98.19 93 ALA A CA 1
ATOM 716 C C . ALA A 1 93 ? -7.456 9.906 12.249 1.00 98.19 93 ALA A C 1
ATOM 718 O O . ALA A 1 93 ? -7.672 9.802 13.458 1.00 98.19 93 ALA A O 1
ATOM 719 N N . GLN A 1 94 ? -8.332 9.455 11.347 1.00 97.88 94 GLN A N 1
ATOM 720 C CA . GLN A 1 94 ? -9.555 8.723 11.695 1.00 97.88 94 GLN A CA 1
ATOM 721 C C . GLN A 1 94 ? -9.293 7.275 12.147 1.00 97.88 94 GLN A C 1
ATOM 723 O O . GLN A 1 94 ? -10.228 6.610 12.622 1.00 97.88 94 GLN A O 1
ATOM 728 N N . GLY A 1 95 ? -8.044 6.811 12.050 1.00 97.62 95 GLY A N 1
ATOM 729 C CA . GLY A 1 95 ? -7.593 5.498 12.499 1.00 97.62 95 GLY A CA 1
ATOM 730 C C . GLY A 1 95 ? -7.566 4.434 11.405 1.00 97.62 95 GLY A C 1
ATOM 731 O O . GLY A 1 95 ? -7.305 3.275 11.721 1.00 97.62 95 GLY A O 1
ATOM 732 N N . PHE A 1 96 ? -7.818 4.799 10.146 1.00 98.62 96 PHE A N 1
ATOM 733 C CA . PHE A 1 96 ? -7.640 3.884 9.020 1.00 98.62 96 PHE A CA 1
ATOM 734 C C . PHE A 1 96 ? -6.155 3.664 8.724 1.00 98.62 96 PHE A C 1
ATOM 736 O O . PHE A 1 96 ? -5.314 4.496 9.069 1.00 98.62 96 PHE A O 1
ATOM 743 N N . GLU A 1 97 ? -5.816 2.532 8.114 1.00 98.62 97 GLU A N 1
ATOM 744 C CA . GLU A 1 97 ? -4.457 2.296 7.629 1.00 98.62 97 GLU A CA 1
ATOM 745 C C . GLU A 1 97 ? -4.269 2.974 6.269 1.00 98.62 97 GLU A C 1
ATOM 747 O O . GLU A 1 97 ? -5.123 2.857 5.389 1.00 98.62 97 GLU A O 1
ATOM 752 N N . ILE A 1 98 ? -3.126 3.637 6.085 1.00 98.81 98 ILE A N 1
ATOM 753 C CA . ILE A 1 98 ? -2.663 4.088 4.773 1.00 98.81 98 ILE A CA 1
ATOM 754 C C . ILE A 1 98 ? -1.604 3.105 4.270 1.00 98.81 98 ILE A C 1
ATOM 756 O O . ILE A 1 98 ? -0.513 3.003 4.836 1.00 98.81 98 ILE A O 1
ATOM 760 N N . GLY A 1 99 ? -1.949 2.367 3.218 1.00 98.56 99 GLY A N 1
ATOM 761 C CA . GLY A 1 99 ? -1.061 1.435 2.529 1.00 98.56 99 GLY A CA 1
ATOM 762 C C . GLY A 1 99 ? -0.489 2.041 1.247 1.00 98.56 99 GLY A C 1
ATOM 763 O O . GLY A 1 99 ? -0.994 3.038 0.727 1.00 98.56 99 GLY A O 1
ATOM 764 N N . SER A 1 100 ? 0.555 1.419 0.704 1.00 98.69 100 SER A N 1
ATOM 765 C CA . SER A 1 100 ? 1.164 1.858 -0.556 1.00 98.69 100 SER A CA 1
ATOM 766 C C . SER A 1 100 ? 0.537 1.167 -1.762 1.00 98.69 100 SER A C 1
ATOM 768 O O . SER A 1 100 ? 0.437 -0.059 -1.798 1.00 98.69 100 SER A O 1
ATOM 770 N N . HIS A 1 101 ? 0.167 1.951 -2.775 1.00 98.56 101 HIS A N 1
ATOM 771 C CA . HIS A 1 101 ? -0.180 1.467 -4.111 1.00 98.56 101 HIS A CA 1
ATOM 772 C C . HIS A 1 101 ? 0.847 1.915 -5.158 1.00 98.56 101 HIS A C 1
ATOM 774 O O . HIS A 1 101 ? 0.511 2.158 -6.317 1.00 98.56 101 HIS A O 1
ATOM 780 N N . SER A 1 102 ? 2.121 2.015 -4.749 1.00 98.56 102 SER A N 1
ATOM 781 C CA . SER A 1 102 ? 3.242 2.614 -5.495 1.00 98.56 102 SER A CA 1
ATOM 782 C C . SER A 1 102 ? 3.143 4.135 -5.680 1.00 98.56 102 SER A C 1
ATOM 784 O O . SER A 1 102 ? 2.156 4.774 -5.312 1.00 98.56 102 SER A O 1
ATOM 786 N N . ALA A 1 103 ? 4.192 4.739 -6.244 1.00 98.50 103 ALA A N 1
ATOM 787 C CA . ALA A 1 103 ? 4.209 6.174 -6.489 1.00 98.50 103 ALA A CA 1
ATOM 788 C C . ALA A 1 103 ? 3.385 6.573 -7.720 1.00 98.50 103 ALA A C 1
ATOM 790 O O . ALA A 1 103 ? 2.687 7.578 -7.684 1.00 98.50 103 ALA A O 1
ATOM 791 N N . SER A 1 104 ? 3.442 5.813 -8.813 1.00 98.12 104 SER A N 1
ATOM 792 C CA . SER A 1 104 ? 2.835 6.214 -10.091 1.00 98.12 104 SER A CA 1
ATOM 793 C C . SER A 1 104 ? 1.940 5.157 -10.732 1.00 98.12 104 SER A C 1
ATOM 795 O O . SER A 1 104 ? 1.554 5.331 -11.887 1.00 98.12 104 SER A O 1
ATOM 797 N N . HIS A 1 105 ? 1.635 4.065 -10.024 1.00 98.12 105 HIS A N 1
ATOM 798 C CA . H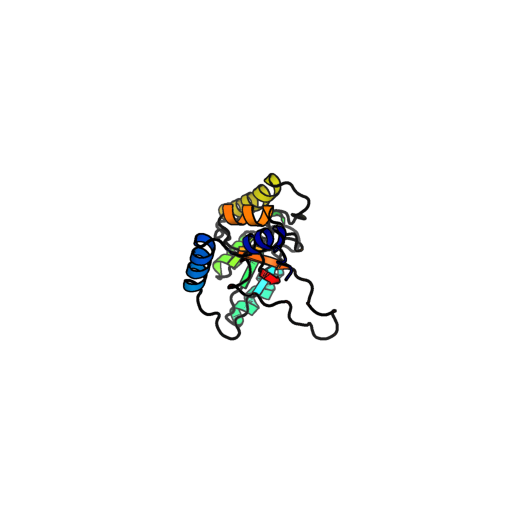IS A 1 105 ? 0.823 2.948 -10.516 1.00 98.12 105 HIS A CA 1
ATOM 799 C C . HIS A 1 105 ? 1.326 2.367 -11.866 1.00 98.12 105 HIS A C 1
ATOM 801 O O . HIS A 1 105 ? 0.558 2.232 -12.825 1.00 98.12 105 HIS A O 1
ATOM 807 N N . PRO A 1 106 ? 2.630 2.046 -12.018 1.00 97.69 106 PRO A N 1
ATOM 808 C CA . PRO A 1 106 ? 3.126 1.450 -13.253 1.00 97.69 106 PRO A CA 1
ATOM 809 C C . PRO A 1 106 ? 2.761 -0.039 -13.331 1.00 97.69 106 PRO A C 1
ATOM 811 O O . PRO A 1 106 ? 2.490 -0.690 -12.323 1.00 97.69 106 PRO A O 1
ATOM 814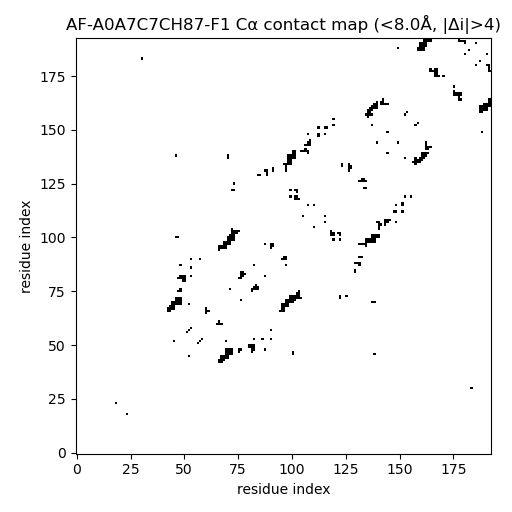 N N . ASN A 1 107 ? 2.863 -0.624 -14.525 1.00 96.88 107 ASN A N 1
ATOM 815 C CA . ASN A 1 107 ? 2.994 -2.075 -14.620 1.00 96.88 107 ASN A CA 1
ATOM 816 C C . ASN A 1 107 ? 4.373 -2.479 -14.073 1.00 96.88 107 ASN A C 1
ATOM 818 O O . ASN A 1 107 ? 5.394 -2.311 -14.744 1.00 96.88 107 ASN A O 1
ATOM 822 N N . MET A 1 108 ? 4.394 -3.011 -12.851 1.00 93.81 108 MET A N 1
ATOM 823 C CA . MET A 1 108 ? 5.628 -3.310 -12.119 1.00 93.81 108 MET A CA 1
ATOM 824 C C . MET A 1 108 ? 6.482 -4.411 -12.786 1.00 93.81 108 MET A C 1
ATOM 826 O O . MET A 1 108 ? 7.684 -4.503 -12.527 1.00 93.81 108 MET A O 1
ATOM 830 N N . LEU A 1 109 ? 5.899 -5.225 -13.678 1.00 96.25 109 LEU A N 1
ATOM 831 C CA . LEU A 1 109 ? 6.629 -6.247 -14.439 1.00 96.25 109 LEU A CA 1
ATOM 832 C C . LEU A 1 109 ? 7.485 -5.653 -15.564 1.00 96.25 109 LEU A C 1
ATOM 834 O O . LEU A 1 109 ? 8.419 -6.303 -16.025 1.00 96.25 109 LEU A O 1
ATOM 838 N N . HIS A 1 110 ? 7.179 -4.434 -16.013 1.00 97.31 110 HIS A N 1
ATOM 839 C CA . HIS A 1 110 ? 7.831 -3.797 -17.164 1.00 97.31 110 HIS A CA 1
ATOM 840 C C . HIS A 1 110 ? 8.832 -2.701 -16.783 1.00 97.31 110 HIS A C 1
ATOM 842 O O . HIS A 1 110 ? 9.319 -1.989 -17.657 1.00 97.31 110 HIS A O 1
ATOM 848 N N . ILE A 1 111 ? 9.154 -2.578 -15.497 1.00 97.44 111 ILE A N 1
ATOM 849 C CA . ILE A 1 111 ? 10.143 -1.629 -14.983 1.00 97.44 111 ILE A CA 1
ATOM 850 C C . ILE A 1 111 ? 11.321 -2.367 -14.334 1.00 97.44 111 ILE A C 1
ATOM 852 O O . ILE A 1 111 ? 11.206 -3.507 -13.861 1.00 97.44 111 ILE A O 1
ATOM 856 N N . SER A 1 112 ? 12.479 -1.721 -14.323 1.00 97.88 112 SER A N 1
ATOM 857 C CA . SER A 1 112 ? 13.714 -2.223 -13.721 1.00 97.88 112 SER A CA 1
ATOM 858 C C . SER A 1 112 ? 13.613 -2.354 -12.196 1.00 97.88 112 SER A C 1
ATOM 860 O O . SER A 1 112 ? 12.727 -1.797 -11.553 1.00 97.88 112 SER A O 1
ATOM 862 N N . GLU A 1 113 ? 14.542 -3.096 -11.583 1.00 96.75 113 GLU A N 1
ATOM 863 C CA . GLU A 1 113 ? 14.607 -3.206 -10.115 1.00 96.75 113 GLU A CA 1
ATOM 864 C C . GLU A 1 113 ? 14.839 -1.852 -9.433 1.00 96.75 113 GLU A C 1
ATOM 866 O O . GLU A 1 113 ? 14.310 -1.598 -8.349 1.00 96.75 113 GLU A O 1
ATOM 871 N N . GLU A 1 114 ? 15.616 -0.977 -10.072 1.00 97.75 114 GLU A N 1
ATOM 872 C CA . GLU A 1 114 ? 15.859 0.373 -9.576 1.00 97.75 114 GLU A CA 1
ATOM 873 C C . GLU A 1 114 ? 14.576 1.204 -9.588 1.00 97.75 114 GLU A C 1
ATOM 875 O O . GLU A 1 114 ? 14.260 1.843 -8.586 1.00 97.75 114 GLU A O 1
ATOM 880 N N . GLU A 1 115 ? 13.799 1.129 -10.669 1.00 98.25 115 GLU A N 1
ATOM 881 C CA . GLU A 1 115 ? 12.506 1.805 -10.764 1.00 98.25 115 GLU A CA 1
ATOM 882 C C . GLU A 1 115 ? 11.502 1.250 -9.749 1.00 98.25 115 GLU A C 1
ATOM 884 O O . GLU A 1 115 ? 10.818 2.034 -9.099 1.00 98.25 115 GLU A O 1
ATOM 889 N N . VAL A 1 116 ? 11.445 -0.071 -9.527 1.00 98.25 116 VAL A N 1
ATOM 890 C CA . VAL A 1 116 ? 10.611 -0.668 -8.461 1.00 98.25 116 VAL A CA 1
ATOM 891 C C . VAL A 1 116 ? 10.960 -0.073 -7.095 1.00 98.25 116 VAL A C 1
ATOM 893 O O . VAL A 1 116 ? 10.069 0.296 -6.329 1.00 98.25 116 VAL A O 1
ATOM 896 N N . ARG A 1 117 ? 12.254 0.039 -6.777 1.00 98.06 117 ARG A N 1
ATOM 897 C CA . ARG A 1 117 ? 12.709 0.648 -5.521 1.00 98.06 117 ARG A CA 1
ATOM 898 C C . ARG A 1 117 ? 12.306 2.118 -5.445 1.00 98.06 117 ARG A C 1
ATOM 900 O O . ARG A 1 117 ? 11.845 2.557 -4.395 1.00 98.06 117 ARG A O 1
ATOM 907 N N . GLU A 1 118 ? 12.452 2.859 -6.538 1.00 98.50 118 GLU A N 1
ATOM 908 C CA . GLU A 1 118 ? 12.086 4.273 -6.590 1.00 98.50 118 GLU A CA 1
ATOM 909 C C . GLU A 1 118 ? 10.583 4.482 -6.374 1.00 98.50 118 GLU A C 1
ATOM 911 O O . GLU A 1 118 ? 10.195 5.384 -5.637 1.00 98.50 118 GLU A O 1
ATOM 916 N N . GLN A 1 119 ? 9.732 3.602 -6.912 1.00 98.69 119 GLN A N 1
ATOM 917 C CA . GLN A 1 119 ? 8.287 3.623 -6.661 1.00 98.69 119 GLN A CA 1
ATOM 918 C C . GLN A 1 119 ? 7.945 3.502 -5.170 1.00 98.69 119 GLN A C 1
ATOM 920 O O . GLN A 1 119 ? 7.030 4.171 -4.691 1.00 98.69 119 GLN A O 1
ATOM 925 N N . ILE A 1 120 ? 8.678 2.667 -4.432 1.00 98.44 120 ILE A N 1
ATOM 926 C CA . ILE A 1 120 ? 8.472 2.463 -2.993 1.00 98.44 120 ILE A CA 1
ATOM 927 C C . ILE A 1 120 ? 9.007 3.666 -2.204 1.00 98.44 120 ILE A C 1
ATOM 929 O O . ILE A 1 120 ? 8.292 4.246 -1.391 1.00 98.44 120 ILE A O 1
ATOM 933 N N . VAL A 1 121 ? 10.244 4.089 -2.480 1.00 98.19 121 VAL A N 1
ATOM 934 C CA . VAL A 1 121 ? 10.900 5.198 -1.765 1.00 98.19 121 VAL A CA 1
ATOM 935 C C . VAL A 1 121 ? 10.170 6.521 -1.987 1.00 98.19 121 VAL A C 1
ATOM 937 O O . VAL A 1 121 ? 9.975 7.284 -1.041 1.00 98.19 121 VAL A O 1
ATOM 940 N N . SER A 1 122 ? 9.736 6.802 -3.216 1.00 98.56 122 SER A N 1
ATOM 941 C CA . SER A 1 122 ? 8.997 8.028 -3.511 1.00 98.56 122 SER A CA 1
ATOM 942 C C . SER A 1 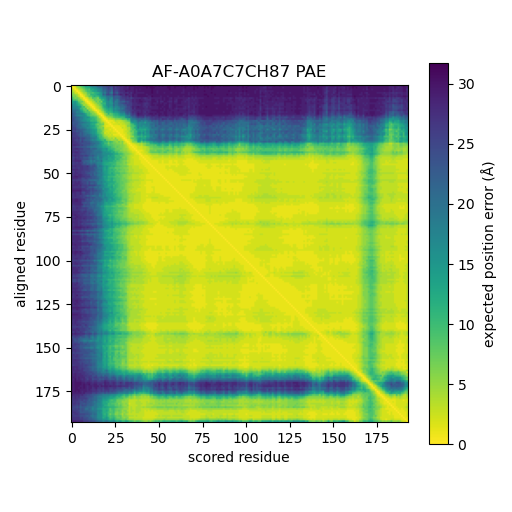122 ? 7.605 8.039 -2.873 1.00 98.56 122 SER A C 1
ATOM 944 O O . SER A 1 122 ? 7.152 9.110 -2.468 1.00 98.56 122 SER A O 1
ATOM 946 N N . PHE A 1 123 ? 6.950 6.883 -2.713 1.00 98.69 123 PHE A N 1
ATOM 947 C CA . PHE A 1 123 ? 5.725 6.784 -1.919 1.00 98.69 123 PHE A CA 1
ATOM 948 C C . PHE A 1 123 ? 5.990 7.091 -0.437 1.00 98.69 123 PHE A C 1
ATOM 950 O O . PHE A 1 123 ? 5.366 7.995 0.119 1.00 98.69 123 PHE A O 1
ATOM 957 N N . ASP A 1 124 ? 6.958 6.403 0.177 1.00 97.81 124 ASP A N 1
ATOM 958 C CA . ASP A 1 124 ? 7.294 6.569 1.597 1.00 97.81 124 ASP A CA 1
ATOM 959 C C . ASP A 1 124 ? 7.676 8.025 1.922 1.00 97.81 124 ASP A C 1
ATOM 961 O O . ASP A 1 124 ? 7.197 8.596 2.904 1.00 97.81 124 ASP A O 1
ATOM 965 N N . ARG A 1 125 ? 8.476 8.661 1.055 1.00 98.50 125 ARG A N 1
ATOM 966 C CA . ARG A 1 125 ? 8.850 10.078 1.177 1.00 98.50 125 ARG A CA 1
ATOM 967 C C . ARG A 1 125 ? 7.635 11.003 1.119 1.00 98.50 125 ARG A C 1
ATOM 969 O O . ARG A 1 125 ? 7.597 11.997 1.839 1.00 98.50 125 ARG A O 1
ATOM 976 N N . ALA A 1 126 ? 6.655 10.714 0.264 1.00 98.44 126 ALA A N 1
ATOM 977 C CA . ALA A 1 126 ? 5.448 11.528 0.181 1.00 98.44 126 ALA A CA 1
ATOM 978 C C . ALA A 1 126 ? 4.630 11.437 1.481 1.00 98.44 126 ALA A C 1
ATOM 980 O O . ALA A 1 126 ? 4.229 12.466 2.026 1.00 98.44 126 ALA A O 1
ATOM 981 N N . CYS A 1 127 ? 4.469 10.234 2.042 1.00 98.25 127 CYS A N 1
ATOM 982 C CA . CYS A 1 127 ? 3.847 10.060 3.357 1.00 98.25 127 CYS A CA 1
ATOM 983 C C . CYS A 1 127 ? 4.590 10.838 4.454 1.00 98.25 127 CYS A C 1
ATOM 985 O O . CYS A 1 127 ? 3.951 11.539 5.239 1.00 98.25 127 CYS A O 1
ATOM 987 N N . GLU A 1 128 ? 5.925 10.775 4.478 1.00 98.12 128 GLU A N 1
ATOM 988 C CA . GLU A 1 128 ? 6.750 11.507 5.446 1.00 98.12 128 GLU A CA 1
ATOM 989 C C . GLU A 1 128 ? 6.539 13.026 5.352 1.00 98.12 128 GLU A C 1
ATOM 991 O O . GLU A 1 128 ? 6.242 13.669 6.360 1.00 98.12 128 GLU A O 1
ATOM 996 N N . VAL A 1 129 ? 6.613 13.595 4.143 1.00 98.44 129 VAL A N 1
ATOM 997 C CA . VAL A 1 129 ? 6.433 15.039 3.897 1.00 98.44 129 VAL A CA 1
ATOM 998 C C . VAL A 1 129 ? 5.078 15.542 4.401 1.00 98.44 129 VAL A C 1
ATOM 1000 O O . VAL A 1 129 ? 4.990 16.642 4.946 1.00 98.44 129 VAL A O 1
ATOM 1003 N N . HIS A 1 130 ? 4.024 14.739 4.258 1.00 98.44 130 HIS A N 1
ATOM 1004 C CA . HIS A 1 130 ? 2.672 15.114 4.678 1.00 98.44 130 HIS A CA 1
ATOM 1005 C C . HIS A 1 130 ? 2.333 14.697 6.123 1.00 98.44 130 HIS A C 1
ATOM 1007 O O . HIS A 1 130 ? 1.269 15.046 6.653 1.00 98.44 130 HIS A O 1
ATOM 1013 N N . GLY A 1 131 ? 3.266 14.039 6.819 1.00 97.88 131 GLY A N 1
ATOM 1014 C CA . GLY A 1 131 ? 3.098 13.589 8.198 1.00 97.88 131 GLY A CA 1
ATOM 1015 C C . GLY A 1 131 ? 2.041 12.496 8.334 1.00 97.88 131 GLY A C 1
ATOM 1016 O O . GLY A 1 131 ? 1.220 12.558 9.248 1.00 97.88 131 GLY A O 1
ATOM 1017 N N . ILE A 1 132 ? 2.042 11.551 7.396 1.00 98.31 132 ILE A N 1
ATOM 1018 C CA . ILE A 1 132 ? 1.241 10.324 7.404 1.00 98.31 132 ILE A CA 1
ATOM 1019 C C . ILE A 1 132 ? 2.119 9.189 7.930 1.00 98.31 132 ILE A C 1
ATOM 1021 O O . ILE A 1 132 ? 3.321 9.141 7.654 1.00 98.31 132 ILE A O 1
ATOM 1025 N N . ARG A 1 133 ? 1.530 8.267 8.700 1.00 96.75 133 ARG A N 1
ATOM 1026 C CA . ARG A 1 133 ? 2.250 7.084 9.197 1.00 96.75 133 ARG A CA 1
ATOM 1027 C C . ARG A 1 133 ? 2.874 6.301 8.036 1.00 96.75 133 ARG A C 1
ATOM 1029 O O . ARG A 1 133 ? 2.257 6.129 6.989 1.00 96.75 133 ARG A O 1
ATOM 1036 N N . LYS A 1 134 ? 4.104 5.811 8.230 1.00 96.19 134 LYS A N 1
ATOM 1037 C CA . LYS A 1 134 ? 4.800 5.001 7.222 1.00 96.19 134 LYS A CA 1
ATOM 1038 C C . LYS A 1 134 ? 3.967 3.758 6.893 1.00 96.19 134 LYS A C 1
ATOM 1040 O O . LYS A 1 134 ? 3.594 3.019 7.805 1.00 96.19 134 LYS A O 1
ATOM 1045 N N . ALA A 1 135 ? 3.720 3.520 5.606 1.00 97.50 135 ALA A N 1
ATOM 1046 C CA . ALA A 1 135 ? 3.017 2.327 5.158 1.00 97.50 135 ALA A CA 1
ATOM 1047 C C . ALA A 1 135 ? 3.811 1.061 5.501 1.00 97.50 135 ALA A C 1
ATOM 1049 O O . ALA A 1 135 ? 5.039 1.020 5.411 1.00 97.50 135 ALA A O 1
ATOM 1050 N N . THR A 1 136 ? 3.084 0.016 5.890 1.00 97.19 136 THR A N 1
ATOM 1051 C CA . THR A 1 136 ? 3.661 -1.311 6.166 1.00 97.19 136 THR A CA 1
ATOM 1052 C C . THR A 1 136 ? 3.090 -2.395 5.260 1.00 97.19 136 THR A C 1
ATOM 1054 O O . THR A 1 136 ? 3.656 -3.484 5.176 1.00 97.19 136 THR A O 1
ATOM 1057 N N . THR A 1 137 ? 2.017 -2.085 4.530 1.00 98.44 137 THR A N 1
ATOM 1058 C CA . THR A 1 137 ? 1.370 -2.986 3.581 1.00 98.44 137 THR A CA 1
ATOM 1059 C C . THR A 1 137 ? 1.324 -2.376 2.182 1.00 98.44 137 THR A C 1
ATOM 1061 O O . THR A 1 137 ? 1.320 -1.152 2.011 1.00 98.44 137 THR A O 1
ATOM 1064 N N . PHE A 1 138 ? 1.320 -3.243 1.171 1.00 98.56 138 PHE A N 1
ATOM 1065 C CA . PHE A 1 138 ? 1.358 -2.855 -0.238 1.00 98.56 138 PHE A CA 1
ATOM 1066 C C . PHE A 1 138 ? 0.231 -3.517 -1.039 1.00 98.56 138 PHE A C 1
ATOM 1068 O O . PHE A 1 138 ? -0.134 -4.661 -0.785 1.00 98.56 138 PHE A O 1
ATOM 1075 N N . ALA A 1 139 ? -0.284 -2.830 -2.050 1.00 98.19 139 ALA A N 1
ATOM 1076 C CA . ALA A 1 139 ? -1.156 -3.414 -3.060 1.00 98.19 139 ALA A CA 1
ATOM 1077 C C . ALA A 1 139 ? -0.487 -3.328 -4.432 1.00 98.19 139 ALA A C 1
ATOM 1079 O O . ALA A 1 139 ? -0.029 -2.253 -4.818 1.00 98.19 139 ALA A O 1
ATOM 1080 N N . TYR A 1 140 ? -0.433 -4.431 -5.183 1.00 97.69 140 TYR A N 1
ATOM 1081 C CA . TYR A 1 140 ? 0.198 -4.448 -6.510 1.00 97.69 140 TYR A CA 1
ATOM 1082 C C . TYR A 1 140 ? -0.659 -3.731 -7.564 1.00 97.69 140 TYR A C 1
ATOM 1084 O O . TYR A 1 140 ? -1.779 -4.187 -7.817 1.00 97.69 140 TYR A O 1
ATOM 1092 N N . PRO A 1 141 ? -0.146 -2.670 -8.224 1.00 96.44 141 PRO A N 1
ATOM 1093 C CA . PRO A 1 141 ? -0.844 -1.995 -9.316 1.00 96.44 141 PRO A CA 1
ATOM 1094 C C . PRO A 1 141 ? -1.226 -2.965 -10.433 1.00 96.44 141 PRO A C 1
ATOM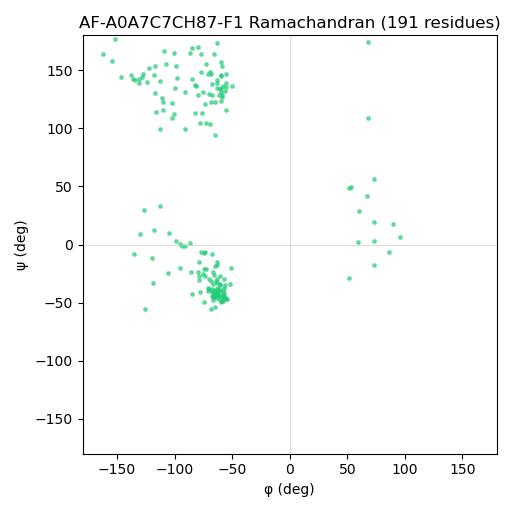 1096 O O . PRO A 1 141 ? -0.357 -3.553 -11.085 1.00 96.44 141 PRO A O 1
ATOM 1099 N N . GLY A 1 142 ? -2.531 -3.140 -10.646 1.00 90.31 142 GLY A N 1
ATOM 1100 C CA . GLY A 1 142 ? -3.069 -4.073 -11.636 1.00 90.31 142 GLY A CA 1
ATOM 1101 C C . GLY A 1 142 ? -2.500 -5.486 -11.505 1.00 90.31 142 GLY A C 1
ATOM 1102 O O . GLY A 1 142 ? -2.016 -6.006 -12.498 1.00 90.31 142 GLY A O 1
ATOM 1103 N N . GLU A 1 143 ? -2.475 -6.062 -10.295 1.00 89.62 143 GLU A N 1
ATOM 1104 C CA . GLU A 1 143 ? -2.027 -7.442 -9.992 1.00 89.62 143 GLU A CA 1
ATOM 1105 C C . GLU A 1 143 ? -0.572 -7.800 -10.366 1.00 89.62 143 GLU A C 1
ATOM 1107 O O . GLU A 1 143 ? -0.125 -8.919 -10.120 1.00 89.62 143 GLU A O 1
ATOM 1112 N N . HIS A 1 144 ? 0.212 -6.857 -10.887 1.00 91.69 144 HIS A N 1
ATOM 1113 C CA . HIS A 1 144 ? 1.564 -7.086 -11.394 1.00 91.69 144 HIS A CA 1
ATOM 1114 C C . HIS A 1 144 ? 2.585 -7.329 -10.271 1.00 91.69 144 HIS A C 1
ATOM 1116 O O . HIS A 1 144 ? 3.033 -6.393 -9.606 1.00 91.69 144 HIS A O 1
ATOM 1122 N N . HIS A 1 145 ? 2.999 -8.585 -10.091 1.00 93.69 145 HIS A N 1
ATOM 1123 C CA . HIS A 1 145 ? 3.935 -9.000 -9.046 1.00 93.69 145 HIS A CA 1
ATOM 1124 C C . HIS A 1 145 ? 4.969 -10.009 -9.563 1.00 93.69 145 HIS A C 1
ATOM 1126 O O . HIS A 1 145 ? 4.678 -10.865 -10.395 1.00 93.69 145 HIS A O 1
ATOM 1132 N N . ASP A 1 146 ? 6.188 -9.928 -9.033 1.00 94.75 146 ASP A N 1
ATOM 1133 C CA . ASP A 1 146 ? 7.264 -10.887 -9.249 1.00 94.75 146 ASP A CA 1
ATOM 1134 C C . ASP A 1 146 ? 8.210 -10.909 -8.036 1.00 94.75 146 ASP A C 1
ATOM 1136 O O . ASP A 1 146 ? 8.083 -10.137 -7.079 1.00 94.75 146 ASP A O 1
ATOM 1140 N N . ARG A 1 147 ? 9.202 -11.801 -8.079 1.00 95.50 147 ARG A N 1
ATOM 1141 C CA . ARG A 1 147 ? 10.165 -11.981 -6.988 1.00 95.50 147 ARG A CA 1
ATOM 1142 C C . ARG A 1 147 ? 11.022 -10.739 -6.712 1.00 95.50 147 ARG A C 1
ATOM 1144 O O . ARG A 1 147 ? 11.452 -10.553 -5.572 1.00 95.50 147 ARG A O 1
ATOM 1151 N N . ARG A 1 148 ? 11.298 -9.907 -7.721 1.00 96.12 148 ARG A N 1
ATOM 1152 C CA . ARG A 1 148 ? 12.099 -8.683 -7.558 1.00 96.12 148 ARG A CA 1
ATOM 1153 C C . ARG A 1 148 ? 11.329 -7.692 -6.696 1.00 96.12 148 ARG A C 1
ATOM 1155 O O . ARG A 1 148 ? 11.888 -7.141 -5.750 1.00 96.12 148 ARG A O 1
ATOM 1162 N N . ILE A 1 149 ? 10.032 -7.546 -6.971 1.00 97.31 149 ILE A N 1
ATOM 1163 C CA . ILE A 1 149 ? 9.147 -6.642 -6.236 1.00 97.31 149 ILE A CA 1
ATOM 1164 C C . ILE A 1 149 ? 8.961 -7.124 -4.794 1.00 97.31 149 ILE A C 1
ATOM 1166 O O . ILE A 1 149 ? 9.129 -6.332 -3.871 1.00 97.31 149 ILE A O 1
ATOM 1170 N N . VAL A 1 150 ? 8.725 -8.424 -4.572 1.00 97.31 150 VAL A N 1
ATOM 1171 C CA . VAL A 1 150 ? 8.653 -9.005 -3.213 1.00 97.31 150 VAL A CA 1
ATOM 1172 C C . VAL A 1 150 ? 9.924 -8.703 -2.409 1.00 97.31 150 VAL A C 1
ATOM 1174 O O . VAL A 1 150 ? 9.856 -8.231 -1.275 1.00 97.31 150 VAL A O 1
ATOM 1177 N N . LYS A 1 151 ? 11.106 -8.905 -3.007 1.00 96.94 151 LYS A N 1
ATOM 1178 C CA . LYS A 1 151 ? 12.389 -8.612 -2.351 1.00 96.94 151 LYS A CA 1
ATOM 1179 C C . LYS A 1 15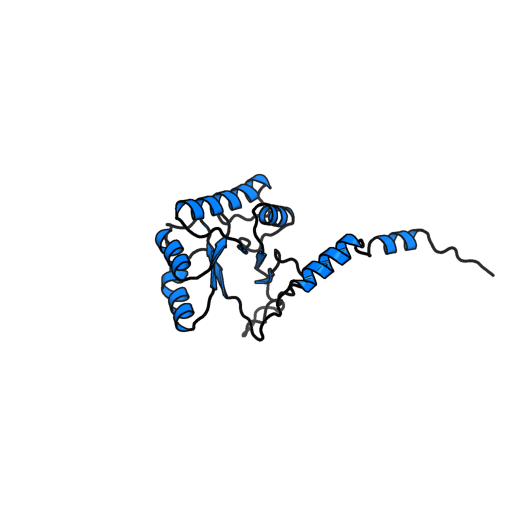1 ? 12.544 -7.123 -2.027 1.00 96.94 151 LYS A C 1
ATOM 1181 O O . LYS A 1 151 ? 13.055 -6.790 -0.955 1.00 96.94 151 LYS A O 1
ATOM 1186 N N . ALA A 1 152 ? 12.129 -6.241 -2.934 1.00 97.50 152 ALA A N 1
ATOM 1187 C CA . ALA A 1 152 ? 12.190 -4.799 -2.724 1.00 97.50 152 ALA A CA 1
ATOM 1188 C C . ALA A 1 152 ? 11.293 -4.365 -1.553 1.00 97.50 152 ALA A C 1
ATOM 1190 O O . ALA A 1 152 ? 11.764 -3.655 -0.665 1.00 97.50 152 ALA A O 1
ATOM 1191 N N . LEU A 1 153 ? 10.055 -4.867 -1.494 1.00 98.00 153 LEU A N 1
ATOM 1192 C CA . LEU A 1 153 ? 9.113 -4.595 -0.403 1.00 98.00 153 LEU A CA 1
ATOM 1193 C C . LEU A 1 153 ? 9.650 -5.081 0.950 1.00 98.00 153 LEU A C 1
ATOM 1195 O O . LEU A 1 153 ? 9.690 -4.311 1.911 1.00 98.00 153 LEU A O 1
ATOM 1199 N N . ALA A 1 154 ? 10.148 -6.319 1.010 1.00 96.75 154 ALA A N 1
ATOM 1200 C CA . ALA A 1 154 ? 10.745 -6.870 2.225 1.00 96.75 154 ALA A CA 1
ATOM 1201 C C . ALA A 1 154 ? 11.961 -6.051 2.696 1.00 96.75 154 ALA A C 1
ATOM 1203 O O . ALA A 1 154 ? 12.111 -5.782 3.885 1.00 96.75 154 ALA A O 1
ATOM 1204 N N . THR A 1 155 ? 12.806 -5.597 1.763 1.00 96.56 155 THR A N 1
ATOM 1205 C CA . THR A 1 155 ? 13.970 -4.750 2.081 1.00 96.56 155 THR A CA 1
ATOM 1206 C C . THR A 1 155 ? 13.549 -3.370 2.601 1.00 96.56 155 THR A C 1
ATOM 1208 O O . THR A 1 155 ? 14.216 -2.813 3.469 1.00 96.56 155 THR A O 1
ATOM 1211 N N . ALA A 1 156 ? 12.436 -2.821 2.106 1.00 95.75 156 ALA A N 1
ATOM 1212 C CA . ALA A 1 156 ? 11.891 -1.534 2.544 1.00 95.75 156 ALA A CA 1
ATOM 1213 C C . ALA A 1 156 ? 11.145 -1.599 3.896 1.00 95.75 156 ALA A C 1
ATOM 1215 O O . ALA A 1 156 ? 10.787 -0.558 4.462 1.00 95.75 156 ALA A O 1
ATOM 1216 N N . GLY A 1 157 ? 10.956 -2.808 4.440 1.00 96.06 157 GLY A N 1
ATOM 1217 C CA . GLY A 1 157 ? 10.314 -3.048 5.732 1.00 96.06 157 GLY A CA 1
ATOM 1218 C C . GLY A 1 157 ? 8.797 -3.232 5.663 1.00 96.06 157 GLY A C 1
ATOM 1219 O O . GLY A 1 157 ? 8.137 -3.117 6.694 1.00 96.06 157 GLY A O 1
ATOM 1220 N N . TYR A 1 158 ? 8.243 -3.512 4.480 1.00 97.75 158 TYR A N 1
ATOM 1221 C CA . TYR A 1 158 ? 6.848 -3.935 4.355 1.00 97.75 158 TYR A CA 1
ATOM 1222 C C . TYR A 1 158 ? 6.680 -5.334 4.958 1.00 97.75 158 TYR A C 1
ATOM 1224 O O . TYR A 1 158 ? 7.594 -6.157 4.901 1.00 97.75 158 TYR A O 1
ATOM 1232 N N . SER A 1 159 ? 5.516 -5.604 5.541 1.00 95.62 159 SER A N 1
ATOM 1233 C CA . 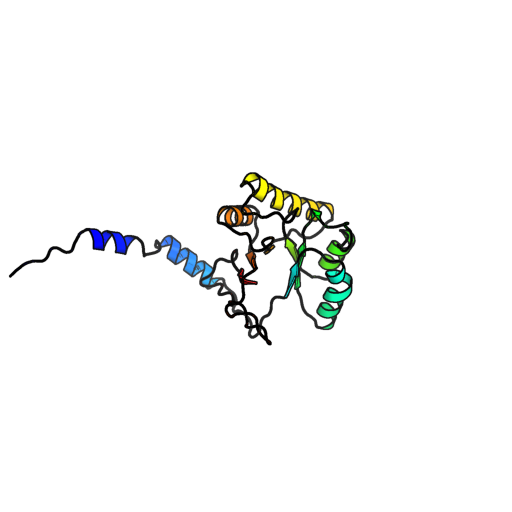SER A 1 159 ? 5.203 -6.871 6.213 1.00 95.62 159 SER A CA 1
ATOM 1234 C C . SER A 1 159 ? 4.262 -7.761 5.405 1.00 95.62 159 SER A C 1
ATOM 1236 O O . SER A 1 159 ? 4.269 -8.977 5.593 1.00 95.62 159 SER A O 1
ATOM 1238 N N . ALA A 1 160 ? 3.466 -7.165 4.514 1.00 96.12 160 ALA A N 1
ATOM 1239 C CA . ALA A 1 160 ? 2.519 -7.874 3.672 1.00 96.12 160 ALA A CA 1
ATOM 1240 C C . ALA A 1 160 ? 2.221 -7.110 2.377 1.00 96.12 160 ALA A C 1
ATOM 1242 O O . ALA A 1 160 ? 2.372 -5.887 2.299 1.00 96.12 160 ALA A O 1
ATOM 1243 N N . ALA A 1 161 ? 1.755 -7.837 1.367 1.00 97.25 161 ALA A N 1
ATOM 1244 C CA . ALA A 1 161 ? 1.234 -7.260 0.146 1.00 97.25 161 ALA A CA 1
ATOM 1245 C C . ALA A 1 161 ? 0.093 -8.097 -0.427 1.00 97.25 161 ALA A C 1
ATOM 1247 O O . ALA A 1 161 ? 0.121 -9.329 -0.367 1.00 97.25 161 ALA A O 1
ATOM 1248 N N . ARG A 1 162 ? -0.895 -7.413 -1.004 1.00 95.19 162 ARG A N 1
ATOM 1249 C CA . ARG A 1 162 ? -2.042 -8.041 -1.659 1.00 95.19 162 ARG A CA 1
ATOM 1250 C C . ARG A 1 162 ? -2.020 -7.804 -3.161 1.00 95.19 162 ARG A C 1
ATOM 1252 O O . ARG A 1 162 ? -1.675 -6.718 -3.633 1.00 95.19 162 ARG A O 1
ATOM 1259 N N . ARG A 1 163 ? -2.389 -8.829 -3.917 1.00 91.75 163 ARG A N 1
ATOM 1260 C CA . ARG A 1 163 ? -2.484 -8.828 -5.381 1.00 91.75 163 ARG A CA 1
ATOM 1261 C C . ARG A 1 163 ? -3.926 -9.095 -5.780 1.00 91.75 163 ARG A C 1
ATOM 1263 O O . ARG A 1 163 ? -4.601 -9.877 -5.117 1.00 91.75 163 ARG A O 1
ATOM 1270 N N . GLY A 1 164 ? -4.365 -8.482 -6.873 1.00 83.25 164 GLY A N 1
ATOM 1271 C CA . GLY A 1 164 ? -5.605 -8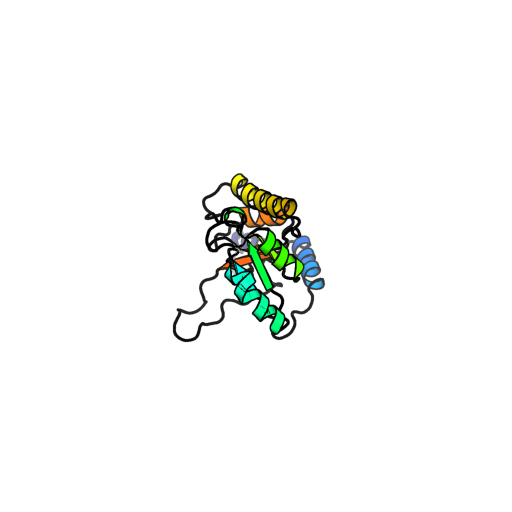.904 -7.513 1.00 83.25 164 GLY A CA 1
ATOM 1272 C C . GLY A 1 164 ? -5.510 -10.367 -7.943 1.00 83.25 164 GLY A C 1
ATOM 1273 O O . GLY A 1 164 ? -4.434 -10.855 -8.314 1.00 83.25 164 GLY A O 1
ATOM 1274 N N . VAL A 1 165 ? -6.630 -11.073 -7.848 1.00 77.94 165 VAL A N 1
ATOM 1275 C CA . VAL A 1 165 ? -6.799 -12.402 -8.430 1.00 77.94 165 VAL A CA 1
ATOM 1276 C C . VAL A 1 165 ? -8.093 -12.464 -9.224 1.00 77.94 165 VAL A C 1
ATOM 1278 O O . VAL A 1 165 ? -9.139 -11.975 -8.800 1.00 77.94 165 VAL A O 1
ATOM 1281 N N . THR A 1 166 ? -8.046 -13.107 -10.390 1.00 67.06 166 THR A N 1
ATOM 1282 C CA . THR A 1 166 ? -9.282 -13.463 -11.094 1.00 67.06 166 THR A CA 1
ATOM 1283 C C . THR A 1 166 ? -10.086 -14.442 -10.221 1.00 67.06 166 THR A C 1
ATOM 1285 O O . THR A 1 166 ? -9.478 -15.336 -9.624 1.00 67.06 166 THR A O 1
ATOM 1288 N N . PRO A 1 167 ? -11.425 -14.316 -10.130 1.00 64.19 167 PRO A N 1
ATOM 1289 C CA . PRO A 1 167 ? -12.249 -15.261 -9.381 1.00 64.19 167 PRO A CA 1
ATOM 1290 C C . PRO A 1 167 ? -12.041 -16.711 -9.839 1.00 64.19 167 PRO A C 1
ATOM 1292 O O . PRO A 1 167 ? -11.857 -16.969 -11.028 1.00 64.19 167 PRO A O 1
ATOM 1295 N N . GLU A 1 168 ? -12.141 -17.669 -8.911 1.00 60.03 168 GLU A N 1
ATOM 1296 C CA . GLU A 1 168 ? -11.968 -19.107 -9.200 1.00 60.03 168 GLU A CA 1
ATOM 1297 C C . GLU A 1 168 ? -13.030 -19.668 -10.169 1.00 60.03 168 GLU A C 1
ATOM 1299 O O . GLU A 1 168 ? -12.831 -20.724 -10.770 1.00 60.03 168 GLU A O 1
ATOM 1304 N N . TYR A 1 169 ? -14.146 -18.950 -10.352 1.00 56.12 169 TYR A N 1
ATOM 1305 C CA . TYR A 1 169 ? -15.254 -19.321 -11.232 1.00 56.12 169 TYR A CA 1
ATOM 1306 C C . TYR A 1 169 ? -15.626 -18.173 -12.191 1.00 56.12 169 TYR A C 1
ATOM 1308 O O . TYR A 1 169 ? -15.607 -17.010 -11.776 1.00 56.12 169 TYR A O 1
ATOM 1316 N N . PRO A 1 170 ? -16.017 -18.468 -13.452 1.00 55.25 170 PRO A N 1
ATOM 1317 C CA . PRO A 1 170 ? -16.464 -17.459 -14.409 1.00 55.25 170 PRO A CA 1
ATOM 1318 C C . PRO A 1 170 ? -17.615 -16.611 -13.861 1.00 55.25 170 PRO A C 1
ATOM 1320 O O . PRO A 1 170 ? -18.574 -17.121 -13.281 1.00 55.25 170 PRO A O 1
ATOM 1323 N N . LEU A 1 171 ? -17.504 -15.303 -14.075 1.00 56.03 171 LEU A N 1
ATOM 1324 C CA . LEU A 1 171 ? -18.396 -14.264 -13.571 1.00 56.03 171 LEU A CA 1
ATOM 1325 C C . LEU A 1 171 ? -19.817 -14.383 -14.150 1.00 56.03 171 LEU A C 1
ATOM 1327 O O . LEU A 1 171 ? -20.098 -13.806 -15.195 1.00 56.03 171 LEU A O 1
ATOM 1331 N N . PHE A 1 172 ? -20.724 -15.066 -13.442 1.00 51.81 172 PHE A N 1
ATOM 1332 C CA . PHE A 1 172 ? -22.168 -14.829 -13.555 1.00 51.81 172 PHE A CA 1
ATOM 1333 C C . PHE A 1 172 ? -22.884 -14.783 -12.185 1.00 51.81 172 PHE A C 1
ATOM 1335 O O . PHE A 1 172 ? -22.550 -15.477 -11.223 1.00 51.81 172 PHE A O 1
ATOM 1342 N N . ASP A 1 173 ? -23.856 -13.871 -12.153 1.00 52.31 173 ASP A N 1
ATOM 1343 C CA . ASP A 1 173 ? -24.958 -13.508 -11.247 1.00 52.31 173 ASP A CA 1
ATOM 1344 C C . ASP A 1 173 ? -24.730 -13.272 -9.747 1.00 52.31 173 ASP A C 1
ATOM 1346 O O . ASP A 1 173 ? -25.502 -12.509 -9.164 1.00 52.31 173 ASP A O 1
ATOM 1350 N N . ARG A 1 174 ? -23.746 -13.888 -9.077 1.00 55.59 174 ARG A N 1
ATOM 1351 C CA . ARG A 1 174 ? -23.628 -13.738 -7.602 1.00 55.59 174 ARG A CA 1
ATOM 1352 C C . ARG A 1 174 ? -22.238 -13.469 -7.039 1.00 55.59 174 ARG A C 1
ATOM 1354 O O . ARG A 1 174 ? -22.156 -13.168 -5.854 1.00 55.59 174 ARG A O 1
ATOM 1361 N N . GLY A 1 175 ? -21.189 -13.541 -7.859 1.00 54.38 175 GLY A N 1
ATOM 1362 C CA . GLY A 1 175 ? -19.804 -13.453 -7.392 1.00 54.38 175 GLY A CA 1
ATOM 1363 C C . GLY A 1 175 ? -19.427 -14.677 -6.551 1.00 54.38 175 GLY A C 1
ATOM 1364 O O . GLY A 1 175 ? -19.916 -14.864 -5.440 1.00 54.38 175 GLY A O 1
ATOM 1365 N N . GLY A 1 176 ? -18.575 -15.552 -7.087 1.00 55.28 176 GLY A N 1
ATOM 1366 C CA . GLY A 1 176 ? -17.921 -16.564 -6.255 1.00 55.28 176 GLY A CA 1
ATOM 1367 C C . GLY A 1 176 ? -16.886 -15.890 -5.345 1.00 55.28 176 GLY A C 1
ATOM 1368 O O . GLY A 1 176 ? -16.296 -14.892 -5.770 1.00 55.28 176 GLY A O 1
ATOM 1369 N N . PRO A 1 177 ? -16.652 -16.385 -4.117 1.00 61.97 177 PRO A N 1
ATOM 1370 C CA . PRO A 1 177 ? -15.527 -15.908 -3.323 1.00 61.97 177 PRO A CA 1
ATOM 1371 C C . PRO A 1 177 ? -14.227 -16.184 -4.095 1.00 61.97 177 PRO A C 1
ATOM 1373 O O . PRO A 1 177 ? -14.064 -17.260 -4.670 1.00 61.97 177 PRO A O 1
ATOM 1376 N N . GLY A 1 178 ? -13.329 -15.198 -4.153 1.00 70.00 178 GLY A N 1
ATOM 1377 C CA . GLY A 1 178 ? -11.949 -15.438 -4.577 1.00 70.00 178 GLY A CA 1
ATOM 1378 C C . GLY A 1 178 ? -11.227 -16.386 -3.604 1.00 70.00 178 GLY A C 1
ATOM 1379 O O . GLY A 1 178 ? -11.787 -16.726 -2.554 1.00 70.00 178 GLY A O 1
ATOM 1380 N N . PRO A 1 179 ? -9.993 -16.810 -3.922 1.00 79.69 179 PRO A N 1
ATOM 1381 C CA . PRO A 1 179 ? -9.218 -17.678 -3.041 1.00 79.69 179 PRO A CA 1
ATOM 1382 C C . PRO A 1 179 ? -9.024 -17.031 -1.666 1.00 79.69 179 PRO A C 1
ATOM 1384 O O . PRO A 1 179 ? -8.725 -15.841 -1.555 1.00 79.69 179 PRO A O 1
ATOM 1387 N N . ALA A 1 180 ? -9.191 -17.823 -0.609 1.00 81.25 180 ALA A N 1
ATOM 1388 C CA . ALA A 1 180 ? -8.951 -17.379 0.758 1.00 81.25 180 ALA A CA 1
ATOM 1389 C C . ALA A 1 180 ? -7.459 -17.469 1.102 1.00 81.25 180 ALA A C 1
ATOM 1391 O O . ALA A 1 180 ? -6.820 -18.478 0.816 1.00 81.25 180 ALA A O 1
ATOM 1392 N N . TYR A 1 181 ? -6.930 -16.446 1.777 1.00 86.62 181 TYR A N 1
ATOM 1393 C CA . TYR A 1 181 ? -5.538 -16.427 2.223 1.00 86.62 181 TYR A CA 1
ATOM 1394 C C . TYR A 1 181 ? -5.277 -17.427 3.365 1.00 86.62 181 TYR A C 1
ATOM 1396 O O . TYR A 1 181 ? -5.959 -17.390 4.395 1.00 86.62 181 TYR A O 1
ATOM 1404 N N . ASN A 1 182 ? -4.249 -18.270 3.229 1.00 86.75 182 ASN A N 1
ATOM 1405 C CA . ASN A 1 182 ? -3.774 -19.179 4.275 1.00 86.75 182 ASN A CA 1
ATOM 1406 C C . ASN A 1 182 ? -2.368 -18.776 4.771 1.00 86.75 182 ASN A C 1
ATOM 1408 O O . ASN A 1 182 ? -1.368 -19.191 4.183 1.00 86.75 182 ASN A O 1
ATOM 1412 N N . PRO A 1 183 ? -2.232 -18.068 5.911 1.00 85.88 183 PRO A N 1
ATOM 1413 C CA . PRO A 1 183 ? -0.938 -17.553 6.382 1.00 85.88 183 PRO A CA 1
ATOM 1414 C C . PRO A 1 183 ? 0.074 -18.628 6.813 1.00 85.88 183 PRO A C 1
ATOM 1416 O O . PRO A 1 183 ? 1.221 -18.301 7.127 1.00 85.88 183 PRO A O 1
ATOM 1419 N N . ARG A 1 184 ? -0.342 -19.899 6.885 1.00 84.69 184 ARG A N 1
ATOM 1420 C CA . ARG A 1 184 ? 0.534 -21.038 7.212 1.00 84.69 184 ARG A CA 1
ATOM 1421 C C . ARG A 1 184 ? 1.257 -21.594 5.989 1.00 84.69 184 ARG A C 1
ATOM 1423 O O . ARG A 1 184 ? 2.295 -22.234 6.134 1.00 84.69 184 ARG A O 1
ATOM 1430 N N . GLU A 1 185 ? 0.692 -21.375 4.811 1.00 84.75 185 GLU A N 1
ATOM 1431 C CA . GLU A 1 185 ? 1.146 -21.972 3.554 1.00 84.75 185 GLU A CA 1
ATOM 1432 C C . GLU A 1 185 ? 1.578 -20.906 2.551 1.00 84.75 185 GLU A C 1
ATOM 1434 O O . GLU A 1 185 ? 2.516 -21.121 1.785 1.00 84.75 185 GLU A O 1
ATOM 1439 N N . GLU A 1 186 ? 0.930 -19.745 2.584 1.00 88.62 186 GLU A N 1
ATOM 1440 C CA . GLU A 1 186 ? 1.105 -18.694 1.596 1.00 88.62 186 GLU A CA 1
ATOM 1441 C C . GLU A 1 186 ? 2.055 -17.590 2.075 1.00 88.62 186 GLU A C 1
ATOM 1443 O O . GLU A 1 186 ? 2.263 -17.345 3.271 1.00 88.62 186 GLU A O 1
ATOM 1448 N N . ASP A 1 187 ? 2.680 -16.931 1.102 1.00 90.75 187 ASP A N 1
ATOM 1449 C CA . ASP A 1 187 ? 3.587 -15.818 1.344 1.00 90.75 187 ASP A CA 1
ATOM 1450 C C . ASP A 1 187 ? 2.775 -14.556 1.705 1.00 90.75 187 ASP A C 1
ATOM 1452 O O . ASP A 1 187 ? 1.835 -14.222 0.978 1.00 90.75 187 ASP A O 1
ATOM 1456 N N . PRO A 1 188 ? 3.117 -13.823 2.783 1.00 93.00 188 PRO A N 1
ATOM 1457 C CA . PRO A 1 188 ? 2.408 -12.599 3.159 1.00 93.00 188 PRO A CA 1
ATOM 1458 C C . PRO A 1 188 ? 2.501 -11.487 2.112 1.00 93.00 188 PRO A C 1
ATOM 1460 O O . PRO A 1 188 ? 1.718 -10.544 2.174 1.00 93.00 188 PRO A O 1
ATOM 1463 N N . PHE A 1 189 ? 3.417 -11.577 1.146 1.00 95.50 189 PHE A N 1
ATOM 1464 C CA . PHE A 1 189 ? 3.479 -10.673 0.001 1.00 95.50 189 PHE A CA 1
ATOM 1465 C C . PHE A 1 189 ? 2.604 -11.108 -1.178 1.00 95.50 189 PHE A C 1
ATOM 1467 O O . PHE A 1 189 ? 2.623 -10.451 -2.209 1.00 95.50 189 PHE A O 1
ATOM 1474 N N . LEU A 1 190 ? 1.856 -12.206 -1.077 1.00 93.38 190 LEU A N 1
ATOM 1475 C CA . LEU A 1 190 ? 1.046 -12.742 -2.175 1.00 93.38 190 LEU A CA 1
ATOM 1476 C C . LEU A 1 190 ? -0.419 -12.950 -1.776 1.00 93.38 190 LEU A C 1
ATOM 1478 O O . LEU A 1 190 ? -1.082 -13.818 -2.352 1.00 93.38 190 LEU A O 1
ATOM 1482 N N . ILE A 1 191 ? -0.920 -12.138 -0.837 1.00 92.12 191 ILE A N 1
ATOM 1483 C CA . ILE A 1 191 ? -2.295 -12.217 -0.330 1.00 92.12 191 ILE A CA 1
ATOM 1484 C C . ILE A 1 191 ? -3.277 -12.017 -1.498 1.00 92.12 191 ILE A C 1
ATOM 1486 O O . ILE A 1 191 ? -3.187 -10.996 -2.189 1.00 92.12 191 ILE A O 1
ATOM 1490 N N . PRO A 1 192 ? -4.199 -12.959 -1.753 1.00 88.19 192 PRO A N 1
ATOM 1491 C CA . PRO A 1 192 ? -5.245 -12.772 -2.749 1.00 88.19 192 PRO A CA 1
ATOM 1492 C C . PRO A 1 192 ? -6.236 -11.688 -2.311 1.00 88.19 192 PRO A C 1
ATOM 1494 O O . PRO A 1 192 ? -6.634 -11.641 -1.145 1.00 88.19 192 PRO A O 1
ATOM 1497 N N . GLY A 1 193 ? -6.644 -10.833 -3.248 1.00 72.69 193 GLY A N 1
ATOM 1498 C CA . GLY A 1 193 ? -7.661 -9.802 -3.041 1.00 72.69 193 GLY A CA 1
ATOM 1499 C C . GLY A 1 193 ? -8.465 -9.487 -4.288 1.00 72.69 193 GLY A C 1
ATOM 1500 O O . GLY A 1 193 ? -8.149 -10.034 -5.369 1.00 72.69 193 GLY A O 1
#

pLDDT: mean 85.77, std 18.5, range [36.0, 98.88]

Foldseek 3Di:
DDDDDDDPVVVVVVVVPDDPPVRVVVLVVLVVPDDDDDPPDDEAEAEAAFPCVQPPVLVVCVVVVHEYEYAHQQQCAPHDRHHHLVSVVVCQVSPHHYAHAFNHLDLPVPDDLVVLLVRQVVRQVSCVVSVHPGHQEYEYRQQRDDPSNVVSSVVVNRDAYEGEDDAPDPDDDDDDDRDQDDSSPDDRHYGYD

Radius of gyration: 21.32 Å; Cα contacts (8 Å, |Δi|>4): 266; chains: 1; bounding box: 46×81×34 Å

Solvent-accessible surface area (backbone atoms only — not comparable to full-atom values): 11263 Å² total; per-residue (Å²): 141,82,86,78,76,78,61,74,68,63,63,60,61,62,66,77,75,60,74,51,71,68,53,49,49,53,50,51,54,55,58,72,70,58,75,84,80,61,88,88,71,79,86,49,74,47,67,59,38,39,41,54,49,67,78,49,48,46,58,54,32,56,76,71,71,50,73,40,36,42,20,31,19,53,69,44,50,67,39,93,73,28,26,39,69,69,54,52,37,46,46,43,74,75,68,34,45,53,26,34,20,37,19,76,54,56,64,54,79,81,49,54,74,67,52,56,47,47,26,50,52,54,28,51,50,50,32,54,77,70,70,36,75,79,51,41,39,36,40,37,37,88,42,36,78,54,71,68,56,52,50,46,42,51,73,75,62,35,73,34,22,36,24,58,56,81,53,83,54,85,92,65,100,73,70,68,77,53,71,79,74,48,84,89,82,48,59,54,63,62,30,57,83

Sequence (193 aa):
MKKTKLPLILAFVMAYLQASPAQAQAQEEKQKNLLPIPDKLVVLTFDDGNVSDLTTTAPILKKHGFGATFYITSGWIGGAGRLTWEQVKELDAQGFEIGSHSASHPNMLHISEEEVREQIVSFDRACEVHGIRKATTFAYPGEHHDRRIVKALATAGYSAARRGVTPEYPLFDRGGPGPAYNPREEDPFLIPG

Mean predicted aligned error: 9.35 Å

Secondary structure (DSSP, 8-state):
----PPPTHHHHHHTTSS--HHHHHHHHHHHHTPPPPPTT----EEETTBHHIIIIIHHHHHHHT---EEEE-GGGTTSTTB--HHHHHHHHHTT-EEEE--SS---GGGS-HHHHHHHHHHHHHHHHHHTPPPP-EEE-GGG---HHHHHHHHHHT--EEEE----SS---SS-PPPPPP-TTTS-TTSEE-

Nearest PDB structures (foldseek):
  6dq3-assembly2_B  TM=8.396E-01  e=5.064E-11  Streptococcus pyogenes
  2cc0-assembly1_B  TM=8.629E-01  e=8.313E-08  Streptomyces lividans
  4m1b-assembly2_B  TM=8.387E-01  e=1.491E-07  Bacillus anthracis
  8hf9-assembly1_A  TM=8.490E-01  e=7.088E-07  Puccinia striiformis f. sp. tritici
  3rxz-assembly1_B  TM=7.915E-01  e=2.598E-06  Mycolicibacterium smegmatis MC2 155